Protein AF-A0A842R1N9-F1 (afdb_monomer)

Mean predicted aligned error: 7.49 Å

Radius of gyration: 24.91 Å; Cα contacts (8 Å, |Δi|>4): 334; chains: 1; bounding box: 65×39×60 Å

Nearest PDB structures (foldseek):
  9bxa-assembly1_G  TM=3.712E-01  e=3.652E+00  Bacillus sp. (in: firmicutes)
  7yta-assembly3_C  TM=2.560E-01  e=1.368E+00  Nicotiana tabacum
  3fmw-assembly2_B-3  TM=2.699E-01  e=4.963E+00  Streptomyces argillaceus

Secondary structure (DSSP, 8-state):
-----HHHHHHHHHHT---EEEHHHHHHHHHHH-HHHHHHH--EEE-------TT-EEEEE----SS-B--SEEEETTEEEB--SSTTEEEEETTPBPSSSTTT-BHHHHHHHHHTT--EEEEEE----SS--B-EEEEEE-GGG-SEEEEE-TTS--SSPPPP---SSS-EEETTEEE-STTTT-

pLDDT: mean 92.24, std 8.22, range [58.12, 98.5]

Solvent-accessible surface area (backbone atoms only — not comparable to full-atom values): 10740 Å² total; per-residue (Å²): 129,86,78,86,49,74,66,59,46,50,50,26,54,73,73,70,67,50,39,71,37,43,57,67,56,45,52,56,46,30,75,76,61,34,64,72,50,42,59,70,62,50,63,43,77,45,78,85,84,88,74,91,60,75,75,24,28,35,41,39,28,58,59,78,56,90,70,30,46,32,55,52,52,35,26,48,69,64,17,70,27,50,50,82,62,60,48,46,31,33,39,34,40,35,68,38,52,16,82,89,40,62,95,79,39,25,29,44,53,51,54,50,37,31,75,73,62,37,76,39,42,41,38,32,33,31,65,64,42,98,85,18,62,30,35,70,49,77,48,73,45,40,52,87,63,36,77,40,77,45,82,44,59,90,76,82,78,80,86,86,77,87,80,87,68,26,81,45,94,54,72,43,84,51,99,91,48,76,36,37,32,68,25,68,75,108

Sequence (186 aa):
MVEKTYREINEKIQSGEAVVLTAEEMIEFVESNGTAKAVEEIDVVTTGTFGAMCSSGAFLNFGHSDPPIKMDNVFLNGVEAYHGGAAVDCYIGVTKMSEQQPFEYGGGHVIEDLLLGKSIELIAEGYGTDCYPRTHIKTTITLDDLNQAILCNPRNAYQRYVCATNSTNRTLYTYMGKLFPEHGNA

Foldseek 3Di:
DDDDDPVNLVVCVVVVNAAEEEPVVLVVCCVVPNDVVSNVRHSYYDYDDDDDDQAKKKKFAQDADVVGAQFCWKAKLQFTWHDDDGRRITIFGLPGARPVDGPPDGRVVSVVCLVVFHKIWMWTADDADPSHRDGIDIDIDHVVSTPDMGIDDPPPDDDDDDDDAAAACQWDQDPVGIHHYRRVVD

Structure (mmCIF, N/CA/C/O backbone):
data_AF-A0A842R1N9-F1
#
_entry.id   AF-A0A842R1N9-F1
#
loop_
_atom_site.group_PDB
_atom_site.id
_atom_site.type_symbol
_atom_site.label_atom_id
_atom_site.label_alt_id
_atom_site.label_comp_id
_atom_site.label_asym_id
_atom_site.label_entity_id
_atom_site.label_seq_id
_atom_site.pdbx_PDB_ins_code
_atom_site.Cartn_x
_atom_site.Cartn_y
_atom_site.Cartn_z
_atom_site.occupancy
_atom_site.B_iso_or_equiv
_atom_site.auth_seq_id
_atom_site.auth_comp_id
_atom_site.auth_asym_id
_atom_site.auth_atom_id
_atom_site.pdbx_PDB_model_num
ATOM 1 N N . MET A 1 1 ? -26.354 6.251 36.490 1.00 58.12 1 MET A N 1
ATOM 2 C CA . MET A 1 1 ? -26.274 5.298 35.365 1.00 58.12 1 MET A CA 1
ATOM 3 C C . MET A 1 1 ? -25.846 3.967 35.942 1.00 58.12 1 MET A C 1
ATOM 5 O O . MET A 1 1 ? -25.063 3.984 36.883 1.00 58.12 1 MET A O 1
ATOM 9 N N . VAL A 1 2 ? -26.404 2.857 35.461 1.00 67.50 2 VAL A N 1
ATOM 10 C CA . VAL A 1 2 ? -25.887 1.526 35.807 1.00 67.50 2 VAL A CA 1
ATOM 11 C C . VAL A 1 2 ? -24.513 1.414 35.156 1.00 67.50 2 VAL A C 1
ATOM 13 O O . VAL A 1 2 ? -24.387 1.653 33.959 1.00 67.50 2 VAL A O 1
ATOM 16 N N . GLU A 1 3 ? -23.484 1.156 35.953 1.00 78.25 3 GLU A N 1
ATOM 17 C CA . GLU A 1 3 ? -22.100 1.099 35.492 1.00 78.25 3 GLU A CA 1
ATOM 18 C C . GLU A 1 3 ? -21.665 -0.369 35.508 1.00 78.25 3 GLU A C 1
ATOM 20 O O . GLU A 1 3 ? -21.531 -0.973 36.573 1.00 78.25 3 GLU A O 1
ATOM 25 N N . LYS A 1 4 ? -21.519 -0.966 34.321 1.00 86.50 4 LYS A N 1
ATOM 26 C CA . LYS A 1 4 ? -21.034 -2.343 34.177 1.00 86.50 4 LYS A CA 1
ATOM 27 C C . LYS A 1 4 ? -19.550 -2.393 34.496 1.00 86.50 4 LYS A C 1
ATOM 29 O O . LYS A 1 4 ? -18.780 -1.531 34.074 1.00 86.50 4 LYS A O 1
ATOM 34 N N . THR A 1 5 ? -19.126 -3.432 35.207 1.00 91.19 5 THR A N 1
ATOM 35 C CA . THR A 1 5 ? -17.698 -3.627 35.490 1.00 91.19 5 THR A CA 1
ATOM 36 C C . THR A 1 5 ? -17.050 -4.524 34.441 1.00 91.19 5 THR A C 1
ATOM 38 O O . THR A 1 5 ? -17.668 -5.460 33.939 1.00 91.19 5 THR A O 1
ATOM 41 N N . TYR A 1 6 ? -15.757 -4.320 34.169 1.00 90.19 6 TYR A N 1
ATOM 42 C CA . TYR A 1 6 ? -14.994 -5.237 33.312 1.00 90.19 6 TYR A CA 1
ATOM 43 C C . TYR A 1 6 ? -15.052 -6.689 33.795 1.00 90.19 6 TYR A C 1
ATOM 45 O O . TYR A 1 6 ? -15.016 -7.606 32.980 1.00 90.19 6 TYR A O 1
ATOM 53 N N . ARG A 1 7 ? -15.122 -6.921 35.112 1.00 94.38 7 ARG A N 1
ATOM 54 C CA . ARG A 1 7 ? -15.221 -8.276 35.665 1.00 94.38 7 ARG A CA 1
ATOM 55 C C . ARG A 1 7 ? -16.533 -8.942 35.256 1.00 94.38 7 ARG A C 1
ATOM 57 O O . ARG A 1 7 ? -16.492 -10.046 34.736 1.00 94.38 7 ARG A O 1
ATOM 64 N N . GLU A 1 8 ? -17.650 -8.243 35.4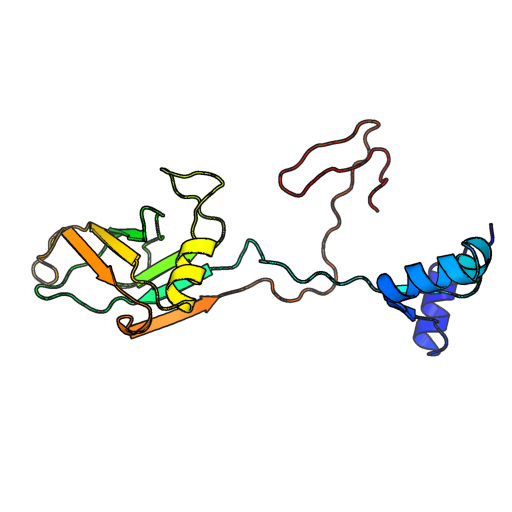31 1.00 94.00 8 GLU A N 1
ATOM 65 C CA . GLU A 1 8 ? -18.982 -8.723 35.045 1.00 94.00 8 GLU A CA 1
ATOM 66 C C . GLU A 1 8 ? -19.063 -9.034 33.544 1.00 94.00 8 GLU A C 1
ATOM 68 O O . GLU A 1 8 ? -19.500 -10.114 33.157 1.00 94.00 8 GLU A O 1
ATOM 73 N N . ILE A 1 9 ? -18.574 -8.126 32.692 1.00 94.44 9 ILE A N 1
ATOM 74 C CA . ILE A 1 9 ? -18.561 -8.339 31.236 1.00 94.44 9 ILE A CA 1
ATOM 75 C C . ILE A 1 9 ? -17.712 -9.570 30.877 1.00 94.44 9 ILE A C 1
ATOM 77 O O . ILE A 1 9 ? -18.134 -10.398 30.074 1.00 94.44 9 ILE A O 1
ATOM 81 N N . ASN A 1 10 ? -16.538 -9.741 31.495 1.00 94.62 10 ASN A N 1
ATOM 82 C CA . ASN A 1 10 ? -15.685 -10.909 31.248 1.00 94.62 10 ASN A CA 1
ATOM 83 C C . ASN A 1 10 ? -16.321 -12.227 31.718 1.00 94.62 10 ASN A C 1
ATOM 85 O O . ASN A 1 10 ? -16.143 -13.243 31.049 1.00 94.62 10 ASN A O 1
ATOM 89 N N . GLU A 1 11 ? -17.058 -12.223 32.831 1.00 96.75 11 GLU A N 1
ATOM 90 C CA . GLU A 1 11 ? -17.814 -13.390 33.304 1.00 96.75 11 GLU A CA 1
ATOM 91 C C . GLU A 1 11 ? -18.893 -13.786 32.286 1.00 96.75 11 GLU A C 1
ATOM 93 O O . GLU A 1 11 ? -18.936 -14.949 31.886 1.00 96.75 11 GLU A O 1
ATOM 98 N N . LYS A 1 12 ? -19.669 -12.819 31.772 1.00 96.00 12 LYS A N 1
ATOM 99 C CA . LYS A 1 12 ? -20.663 -13.059 30.711 1.00 96.00 12 LYS A CA 1
ATOM 100 C C . LYS A 1 12 ? -20.045 -13.567 29.406 1.00 96.00 12 LYS A C 1
ATOM 102 O O . LYS A 1 12 ? -20.617 -14.422 28.735 1.00 96.00 12 LYS A O 1
ATOM 107 N N . ILE A 1 13 ? -18.868 -13.061 29.024 1.00 95.19 13 ILE A N 1
ATOM 108 C CA . ILE A 1 13 ? -18.144 -13.558 27.842 1.00 95.19 13 ILE A CA 1
ATOM 109 C C . ILE A 1 13 ? -17.733 -15.022 28.051 1.00 95.19 13 ILE A C 1
ATOM 111 O O . ILE A 1 13 ? -17.878 -15.833 27.140 1.00 95.19 13 ILE A O 1
ATOM 115 N N . GLN A 1 14 ? -17.241 -15.377 29.243 1.00 96.31 14 GLN A N 1
ATOM 116 C CA . GLN A 1 14 ? -16.836 -16.750 29.566 1.00 96.31 14 GLN A CA 1
ATOM 117 C C . GLN A 1 14 ? -18.023 -17.715 29.663 1.00 96.31 14 GLN A C 1
ATOM 119 O O . GLN A 1 14 ? -17.880 -18.873 29.270 1.00 96.31 14 GLN A O 1
ATOM 124 N N . SER A 1 15 ? -19.177 -17.258 30.160 1.00 96.81 15 SER A N 1
ATOM 125 C CA . SER A 1 15 ? -20.408 -18.058 30.222 1.00 96.81 15 SER A CA 1
ATOM 126 C C . SER A 1 15 ? -21.150 -18.142 28.882 1.00 96.81 15 SER A C 1
ATOM 128 O O . SER A 1 15 ? -22.035 -18.983 28.738 1.00 96.81 15 SER A O 1
ATOM 130 N N . GLY A 1 16 ? -20.778 -17.324 27.889 1.00 95.88 16 GLY A N 1
ATOM 131 C CA . GLY A 1 16 ? -21.465 -17.243 26.595 1.00 95.88 16 GLY A CA 1
ATOM 132 C C . GLY A 1 16 ? -22.783 -16.459 26.643 1.00 95.88 16 GLY A C 1
ATOM 133 O O . GLY A 1 16 ? -23.604 -16.593 25.742 1.00 95.88 16 GLY A O 1
ATOM 134 N N . GLU A 1 17 ? -22.987 -15.655 27.686 1.00 96.50 17 GLU A N 1
ATOM 135 C CA . GLU A 1 17 ? -24.203 -14.866 27.935 1.00 96.50 17 GLU A CA 1
ATOM 136 C C . GLU A 1 17 ? -24.056 -13.391 27.534 1.00 96.50 17 GLU A C 1
ATOM 138 O O . GLU A 1 17 ? -25.017 -12.630 27.625 1.00 96.50 17 GLU A O 1
ATOM 143 N N . ALA A 1 18 ? -22.859 -12.966 27.119 1.00 96.44 18 ALA A N 1
ATOM 144 C CA . ALA A 1 18 ? -22.613 -11.585 26.722 1.00 96.44 18 ALA A CA 1
ATOM 145 C C . ALA A 1 18 ? -23.440 -11.199 25.488 1.00 96.44 18 ALA A C 1
ATOM 147 O O . ALA A 1 18 ? -23.365 -11.852 24.445 1.00 96.44 18 ALA A O 1
ATOM 148 N N . VAL A 1 19 ? -24.168 -10.087 25.586 1.00 96.56 19 VAL A N 1
ATOM 149 C CA . VAL A 1 19 ? -24.856 -9.483 24.442 1.00 96.56 19 VAL A CA 1
ATOM 150 C C . VAL A 1 19 ? -23.857 -8.633 23.666 1.00 96.56 19 VAL A C 1
ATOM 152 O O . VAL A 1 19 ? -23.360 -7.616 24.160 1.00 96.56 19 VAL A O 1
ATOM 155 N N . VAL A 1 20 ? -23.550 -9.070 22.446 1.00 96.19 20 VAL A N 1
ATOM 156 C CA . VAL A 1 20 ? -22.563 -8.440 21.568 1.00 96.19 20 VAL A CA 1
ATOM 157 C C . VAL A 1 20 ? -23.265 -7.869 20.345 1.00 96.19 20 VAL A C 1
ATOM 159 O O . VAL A 1 20 ? -23.947 -8.610 19.643 1.00 96.19 20 VAL A O 1
ATOM 162 N N . LEU A 1 21 ? -23.070 -6.578 20.081 1.00 96.69 21 LEU A N 1
ATOM 163 C CA . LEU A 1 21 ? -23.554 -5.907 18.872 1.00 96.69 21 LEU A CA 1
ATOM 164 C C . LEU A 1 21 ? -22.390 -5.362 18.047 1.00 96.69 21 LEU A C 1
ATOM 166 O O . LEU A 1 21 ? -21.308 -5.094 18.568 1.00 96.69 21 LEU A O 1
ATOM 170 N N . THR A 1 22 ? -22.607 -5.160 16.758 1.00 94.94 22 THR A N 1
ATOM 171 C CA . THR A 1 22 ? -21.775 -4.297 15.915 1.00 94.94 22 THR A CA 1
ATOM 172 C C . THR A 1 22 ? -22.066 -2.820 16.189 1.00 94.94 22 THR A C 1
ATOM 174 O O . THR A 1 22 ? -23.083 -2.458 16.782 1.00 94.94 22 THR A O 1
ATOM 177 N N . ALA A 1 23 ? -21.168 -1.937 15.750 1.00 91.81 23 ALA A N 1
ATOM 178 C CA . ALA A 1 23 ? -21.374 -0.493 15.835 1.00 91.81 23 ALA A CA 1
ATOM 179 C C . ALA A 1 23 ? -22.667 -0.034 15.133 1.00 91.81 23 ALA A C 1
ATOM 181 O O . ALA A 1 23 ? -23.340 0.857 15.640 1.00 91.81 23 ALA A O 1
ATOM 182 N N . GLU A 1 24 ? -23.016 -0.647 13.997 1.00 92.88 24 GLU A N 1
ATOM 183 C CA . GLU A 1 24 ? -24.235 -0.336 13.238 1.00 92.88 24 GLU A CA 1
ATOM 184 C C . GLU A 1 24 ? -25.490 -0.791 13.996 1.00 92.88 24 GLU A C 1
ATOM 186 O O . GLU A 1 24 ? -26.383 0.019 14.240 1.00 92.88 24 GLU A O 1
ATOM 191 N N . GLU A 1 25 ? -25.513 -2.033 14.490 1.00 96.12 25 GLU A N 1
ATOM 192 C CA . GLU A 1 25 ? -26.621 -2.549 15.311 1.00 96.12 25 GLU A CA 1
ATOM 193 C C . GLU A 1 25 ? -26.803 -1.744 16.608 1.00 96.12 25 GLU A C 1
ATOM 195 O O . GLU A 1 25 ? -27.922 -1.558 17.083 1.00 96.12 25 GLU A O 1
ATOM 200 N N . MET A 1 26 ? -25.712 -1.225 17.182 1.00 95.88 26 MET A N 1
ATOM 201 C CA . MET A 1 26 ? -25.775 -0.369 18.367 1.00 95.88 26 MET A CA 1
ATOM 202 C C . MET A 1 26 ? -26.483 0.963 18.080 1.00 95.88 26 MET A C 1
ATOM 204 O O . MET A 1 26 ? -27.234 1.442 18.933 1.00 95.88 26 MET A O 1
ATOM 208 N N . ILE A 1 27 ? -26.273 1.559 16.899 1.00 94.69 27 ILE A N 1
ATOM 209 C CA . ILE A 1 27 ? -26.974 2.788 16.489 1.00 94.69 27 ILE A CA 1
ATOM 210 C C . ILE A 1 27 ? -28.479 2.512 16.418 1.00 94.69 27 ILE A C 1
ATOM 212 O O . ILE A 1 27 ? -29.254 3.192 17.092 1.00 94.69 27 ILE A O 1
ATOM 216 N N . GLU A 1 28 ? -28.882 1.466 15.694 1.00 96.88 28 GLU A N 1
ATOM 217 C CA . GLU A 1 28 ? -30.293 1.083 15.547 1.00 96.88 28 GLU A CA 1
ATOM 218 C C . GLU A 1 28 ? -30.951 0.757 16.899 1.00 96.88 28 GLU A C 1
ATOM 220 O O . GLU A 1 28 ? -32.091 1.158 17.177 1.00 96.88 28 GLU A O 1
ATOM 225 N N . PHE A 1 29 ? -30.222 0.062 17.779 1.00 97.50 29 PHE A N 1
ATOM 226 C CA . PHE A 1 29 ? -30.701 -0.278 19.113 1.00 97.50 29 PHE A CA 1
ATOM 227 C C . PHE A 1 29 ? -30.956 0.979 19.948 1.00 97.50 29 PHE A C 1
ATOM 229 O O . PHE A 1 29 ? -32.014 1.089 20.572 1.00 97.50 29 PHE A O 1
ATOM 236 N N . VAL A 1 30 ? -30.016 1.930 19.958 1.00 96.69 30 VAL A N 1
ATOM 237 C CA . VAL A 1 30 ? -30.143 3.187 20.711 1.00 96.69 30 VAL A CA 1
ATOM 238 C C . VAL A 1 30 ? -31.287 4.042 20.175 1.00 96.69 30 VAL A C 1
ATOM 240 O O . VAL A 1 30 ? -32.036 4.598 20.978 1.00 96.69 30 VAL A O 1
ATOM 243 N N . GLU A 1 31 ? -31.464 4.126 18.858 1.00 96.69 31 GLU A N 1
ATOM 244 C CA . GLU A 1 31 ? -32.582 4.860 18.251 1.00 96.69 31 GLU A CA 1
ATOM 245 C C . GLU A 1 31 ? -33.939 4.274 18.655 1.00 96.69 31 GLU A C 1
ATOM 247 O O . GLU A 1 31 ? -34.880 5.014 18.947 1.00 96.69 31 GLU A O 1
ATOM 252 N N . SER A 1 32 ? -34.025 2.946 18.742 1.00 96.94 32 SER A N 1
ATOM 253 C CA . SER A 1 32 ? -35.270 2.241 19.061 1.00 96.94 32 SER A CA 1
ATOM 254 C C . SER A 1 32 ? -35.574 2.172 20.564 1.00 96.94 32 SER A C 1
ATOM 256 O O . SER A 1 32 ? -36.739 2.151 20.960 1.00 96.94 32 SER A O 1
ATOM 258 N N . ASN A 1 33 ? -34.545 2.106 21.415 1.00 96.19 33 ASN A N 1
ATOM 259 C CA . ASN A 1 33 ? -34.680 1.755 22.836 1.00 96.19 33 ASN A CA 1
ATOM 260 C C . ASN A 1 33 ? -34.150 2.820 23.808 1.00 96.19 33 ASN A C 1
ATOM 262 O O . ASN A 1 33 ? -34.428 2.749 25.007 1.00 96.19 33 ASN A O 1
ATOM 266 N N . GLY A 1 34 ? -33.396 3.801 23.316 1.00 95.25 34 GLY A N 1
ATOM 267 C CA . GLY A 1 34 ? -32.728 4.815 24.122 1.00 95.25 34 GLY A CA 1
ATOM 268 C C . GLY A 1 34 ? -31.407 4.347 24.745 1.00 95.25 34 GLY A C 1
ATOM 269 O O . GLY A 1 34 ? -31.138 3.161 24.941 1.00 95.25 34 GLY A O 1
ATOM 270 N N . THR A 1 35 ? -30.567 5.318 25.107 1.00 92.69 35 THR A N 1
ATOM 271 C CA . THR A 1 35 ? -29.205 5.089 25.623 1.00 92.69 35 THR A CA 1
ATOM 272 C C . THR A 1 35 ? -29.172 4.354 26.962 1.00 92.69 35 THR A C 1
ATOM 274 O O . THR A 1 35 ? -28.303 3.514 27.173 1.00 92.69 35 THR A O 1
ATOM 277 N N . ALA A 1 36 ? -30.122 4.629 27.863 1.00 92.06 36 ALA A N 1
ATOM 278 C CA . ALA A 1 36 ? -30.168 3.996 29.183 1.00 92.06 36 ALA A CA 1
ATOM 279 C C . ALA A 1 36 ? -30.345 2.473 29.088 1.00 92.06 36 ALA A C 1
ATOM 281 O O . ALA A 1 36 ? -29.638 1.730 29.763 1.00 92.06 36 ALA A O 1
ATOM 282 N N . LYS A 1 37 ? -31.240 2.024 28.201 1.00 93.12 37 LYS A N 1
ATOM 283 C CA . LYS A 1 37 ? -31.505 0.604 27.964 1.00 93.12 37 LYS A CA 1
ATOM 284 C C . LYS A 1 37 ? -30.355 -0.072 27.217 1.00 93.12 37 LYS A C 1
ATOM 286 O O . LYS A 1 37 ? -30.011 -1.206 27.518 1.00 93.12 37 LYS A O 1
ATOM 291 N N . ALA A 1 38 ? -29.698 0.650 26.309 1.00 93.38 38 ALA A N 1
ATOM 292 C CA . ALA A 1 38 ? -28.510 0.148 25.624 1.00 93.38 38 ALA A CA 1
ATOM 293 C C . ALA A 1 38 ? -27.351 -0.135 26.597 1.00 93.38 38 ALA A C 1
ATOM 295 O O . ALA A 1 38 ? -26.713 -1.178 26.501 1.00 93.38 38 ALA A O 1
ATOM 296 N N . VAL A 1 39 ? -27.119 0.746 27.578 1.00 90.88 39 VAL A N 1
ATOM 297 C CA . VAL A 1 39 ? -26.108 0.524 28.630 1.00 90.88 39 VAL A CA 1
ATOM 298 C C . VAL A 1 39 ? -26.459 -0.679 29.509 1.00 90.88 39 VAL A C 1
ATOM 300 O O . VAL A 1 39 ? -25.564 -1.410 29.922 1.00 90.88 39 VAL A O 1
ATOM 303 N N . GLU A 1 40 ? -27.741 -0.897 29.797 1.00 91.62 40 GLU A N 1
ATOM 304 C CA . GLU A 1 40 ? -28.207 -2.028 30.605 1.00 91.62 40 GLU A CA 1
ATOM 305 C C . GLU A 1 40 ? -28.057 -3.367 29.869 1.00 91.62 40 GLU A C 1
ATOM 307 O O . GLU A 1 40 ? -27.503 -4.318 30.420 1.00 91.62 40 GLU A O 1
ATOM 312 N N . GLU A 1 41 ? -28.480 -3.441 28.607 1.00 93.56 41 GLU A N 1
ATOM 313 C CA . GLU A 1 41 ? -28.599 -4.712 27.883 1.00 93.56 41 GLU A CA 1
ATOM 314 C C . GLU A 1 41 ? -27.334 -5.104 27.118 1.00 93.56 41 GLU A C 1
ATOM 316 O O . GLU A 1 41 ? -26.989 -6.280 27.090 1.00 93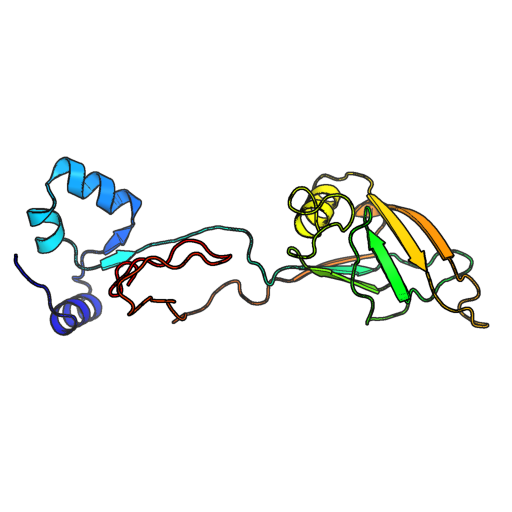.56 41 GLU A O 1
ATOM 321 N N . ILE A 1 42 ? -26.598 -4.147 26.545 1.00 95.00 42 ILE A N 1
ATOM 322 C CA . ILE A 1 42 ? -25.480 -4.451 25.641 1.00 95.00 42 ILE A CA 1
ATOM 323 C C . ILE A 1 42 ? -24.174 -4.532 26.427 1.00 95.00 42 ILE A C 1
ATOM 325 O O . ILE A 1 42 ? -23.832 -3.616 27.176 1.00 95.00 42 ILE A O 1
ATOM 329 N N . ASP A 1 43 ? -23.450 -5.644 26.302 1.00 94.62 43 ASP A N 1
ATOM 330 C CA . ASP A 1 43 ? -22.220 -5.896 27.061 1.00 94.62 43 ASP A CA 1
ATOM 331 C C . ASP A 1 43 ? -20.962 -5.533 26.268 1.00 94.62 43 ASP A C 1
ATOM 333 O O . ASP A 1 43 ? -20.001 -5.015 26.836 1.00 94.62 43 ASP A O 1
ATOM 337 N N . VAL A 1 44 ? -20.960 -5.786 24.956 1.00 93.69 44 VAL A N 1
ATOM 338 C CA . VAL A 1 44 ? -19.823 -5.499 24.074 1.00 93.69 44 VAL A CA 1
ATOM 339 C C . VAL A 1 44 ? -20.318 -4.891 22.769 1.00 93.69 44 VAL A C 1
ATOM 341 O O . VAL A 1 44 ? -21.201 -5.437 22.112 1.00 93.69 44 VAL A O 1
ATOM 344 N N . VAL A 1 45 ? -19.691 -3.791 22.358 1.00 93.06 45 VAL A N 1
ATOM 345 C CA . VAL A 1 45 ? -19.840 -3.249 21.005 1.00 93.06 45 VAL A CA 1
ATOM 346 C C . VAL A 1 45 ? -18.578 -3.576 20.223 1.00 93.06 45 VAL A C 1
ATOM 348 O O . VAL A 1 45 ? -17.469 -3.203 20.606 1.00 93.06 45 VAL A O 1
ATOM 351 N N . THR A 1 46 ? -18.749 -4.292 19.125 1.00 90.69 46 THR A N 1
ATOM 352 C CA . THR A 1 46 ? -17.691 -4.606 18.175 1.00 90.69 46 THR A CA 1
ATOM 353 C C . THR A 1 46 ? -17.652 -3.535 17.101 1.00 90.69 46 THR A C 1
ATOM 355 O O . THR A 1 46 ? -18.669 -3.145 16.528 1.00 90.69 46 THR A O 1
ATOM 358 N N . THR A 1 47 ? -16.457 -3.030 16.830 1.00 83.62 47 THR A N 1
ATOM 359 C CA . THR A 1 47 ? -16.220 -2.077 15.753 1.00 83.62 47 THR A CA 1
ATOM 360 C C . THR A 1 47 ? -15.272 -2.714 14.746 1.00 83.62 47 THR A C 1
ATOM 362 O O . THR A 1 47 ? -14.393 -3.502 15.100 1.00 83.62 47 THR A O 1
ATOM 365 N N . GLY A 1 48 ? -15.474 -2.402 13.472 1.00 74.81 48 GLY A N 1
ATOM 366 C CA . GLY A 1 48 ? -14.632 -2.860 12.380 1.00 74.81 48 GLY A CA 1
ATOM 367 C C . GLY A 1 48 ? -14.432 -1.717 11.404 1.00 74.81 48 GLY A C 1
ATOM 368 O O . GLY A 1 48 ? -15.338 -0.924 11.167 1.00 74.81 48 GLY A O 1
ATOM 369 N N . THR A 1 49 ? -13.231 -1.613 10.852 1.00 69.38 49 THR A N 1
ATOM 370 C CA . THR A 1 49 ? -12.956 -0.694 9.753 1.00 69.38 49 THR A CA 1
ATOM 371 C C . THR A 1 49 ? -12.257 -1.461 8.649 1.00 69.38 49 THR A C 1
ATOM 373 O O . THR A 1 49 ? -11.386 -2.293 8.909 1.00 69.38 49 THR A O 1
ATOM 376 N N . PHE A 1 50 ? -12.664 -1.194 7.415 1.00 66.50 50 PHE A N 1
ATOM 377 C CA . PHE A 1 50 ? -11.965 -1.648 6.229 1.00 66.50 50 PHE A CA 1
ATOM 378 C C . PHE A 1 50 ? -11.413 -0.413 5.530 1.00 66.50 50 PHE A C 1
ATOM 380 O O . PHE A 1 50 ? -12.158 0.496 5.171 1.00 66.50 50 PHE A O 1
ATOM 387 N N . GLY A 1 51 ? -10.097 -0.362 5.370 1.00 65.81 51 GLY A N 1
ATOM 388 C CA . GLY A 1 51 ? -9.425 0.781 4.775 1.00 65.81 51 GLY A CA 1
ATOM 389 C C . GLY A 1 51 ? -8.035 0.416 4.283 1.00 65.81 51 GLY A C 1
ATOM 390 O O . GLY A 1 51 ? -7.456 -0.595 4.686 1.00 65.81 51 GLY A O 1
ATOM 391 N N . ALA A 1 52 ? -7.495 1.252 3.398 1.00 67.06 52 ALA A N 1
ATOM 392 C CA . ALA A 1 52 ? -6.140 1.085 2.897 1.00 67.06 52 ALA A CA 1
ATOM 393 C C . ALA A 1 52 ? -5.132 1.210 4.052 1.00 67.06 52 ALA A C 1
ATOM 395 O O . ALA A 1 52 ? -5.026 2.252 4.701 1.00 67.06 52 ALA A O 1
ATOM 396 N N . MET A 1 53 ? -4.382 0.139 4.319 1.00 81.75 53 MET A N 1
ATOM 397 C CA . MET A 1 53 ? -3.408 0.120 5.408 1.00 81.75 53 MET A CA 1
ATOM 398 C C . MET A 1 53 ? -2.093 0.765 4.963 1.00 81.75 53 MET A C 1
ATOM 400 O O . MET A 1 53 ? -1.493 0.341 3.977 1.00 81.75 53 MET A O 1
ATOM 404 N N . CYS A 1 54 ? -1.591 1.734 5.731 1.00 79.44 54 CYS A N 1
ATOM 405 C CA . CYS A 1 54 ? -0.409 2.534 5.381 1.00 79.44 54 CYS A CA 1
ATOM 406 C C . CYS A 1 54 ? 0.907 1.740 5.255 1.00 79.44 54 CYS A C 1
ATOM 408 O O . CYS A 1 54 ? 1.867 2.231 4.679 1.00 79.44 54 CYS A O 1
ATOM 410 N N . SER A 1 55 ? 0.976 0.513 5.779 1.00 86.12 55 SER A N 1
ATOM 411 C CA . SER A 1 55 ? 2.130 -0.388 5.576 1.00 86.12 55 SER A CA 1
ATOM 412 C C . SER A 1 55 ? 2.053 -1.240 4.317 1.00 86.12 55 SER A C 1
ATOM 414 O O . SER A 1 55 ? 2.914 -2.094 4.131 1.00 86.12 55 SER A O 1
ATOM 416 N N . SER A 1 56 ? 1.012 -1.085 3.505 1.00 91.25 56 SER A N 1
ATOM 417 C CA . SER A 1 56 ? 0.885 -1.871 2.283 1.00 91.25 56 SER A CA 1
ATOM 418 C C . SER A 1 56 ? 1.858 -1.378 1.212 1.00 91.25 56 SER A C 1
ATOM 420 O O . SER A 1 56 ? 2.300 -0.225 1.213 1.00 91.25 56 SER A O 1
ATOM 422 N N . GLY A 1 57 ? 2.156 -2.242 0.256 1.00 94.88 57 GLY A N 1
ATOM 423 C CA . GLY A 1 57 ? 2.921 -1.898 -0.934 1.00 94.88 57 GLY A CA 1
ATOM 424 C C . GLY A 1 57 ? 2.999 -3.072 -1.890 1.00 94.88 57 GLY A C 1
ATOM 425 O O . GLY A 1 57 ? 2.438 -4.130 -1.617 1.00 94.88 57 GLY A O 1
ATOM 426 N N . ALA A 1 58 ? 3.689 -2.896 -3.007 1.00 96.69 58 ALA A N 1
ATOM 427 C CA . ALA A 1 58 ? 3.854 -3.940 -4.007 1.00 96.69 58 ALA A CA 1
ATOM 428 C C . ALA A 1 58 ? 5.327 -4.129 -4.365 1.00 96.69 58 ALA A C 1
ATOM 430 O O . ALA A 1 58 ? 6.035 -3.151 -4.600 1.00 96.69 58 ALA A O 1
ATOM 431 N N . PHE A 1 59 ? 5.769 -5.386 -4.425 1.00 97.44 59 PHE A N 1
ATOM 432 C CA . PHE A 1 59 ? 7.014 -5.764 -5.090 1.00 97.44 59 PHE A CA 1
ATOM 433 C C . PHE A 1 59 ? 6.725 -6.026 -6.563 1.00 97.44 59 PHE A C 1
ATOM 435 O O . PHE A 1 59 ? 5.815 -6.795 -6.875 1.00 97.44 59 PHE A O 1
ATOM 442 N N . LEU A 1 60 ? 7.490 -5.397 -7.451 1.00 98.00 60 LEU A N 1
ATOM 443 C CA . LEU A 1 60 ? 7.304 -5.478 -8.898 1.00 98.00 60 LEU A CA 1
ATOM 444 C C . LEU A 1 60 ? 8.611 -5.918 -9.562 1.00 98.00 60 LEU A C 1
ATOM 446 O O . LEU A 1 60 ? 9.669 -5.383 -9.228 1.00 98.00 60 LEU A O 1
ATOM 450 N N . ASN A 1 61 ? 8.519 -6.850 -10.512 1.00 97.81 61 ASN A N 1
ATOM 451 C CA . ASN A 1 61 ? 9.606 -7.240 -11.409 1.00 97.81 61 ASN A CA 1
ATOM 452 C C . ASN A 1 61 ? 9.213 -6.913 -12.854 1.00 97.81 61 ASN A C 1
ATOM 454 O O . ASN A 1 61 ? 8.250 -7.473 -13.383 1.00 97.81 61 ASN A O 1
ATOM 458 N N . PHE A 1 62 ? 9.981 -6.032 -13.493 1.00 96.94 62 PHE A N 1
ATOM 459 C CA . PHE A 1 62 ? 9.661 -5.494 -14.823 1.00 96.94 62 PHE A CA 1
ATOM 460 C C . PHE A 1 62 ? 10.138 -6.362 -15.992 1.00 96.94 62 PHE A C 1
ATOM 462 O O . PHE A 1 62 ? 9.834 -6.063 -17.142 1.00 96.94 62 PHE A O 1
ATOM 469 N N . GLY A 1 63 ? 10.938 -7.397 -15.726 1.00 94.69 63 GLY A N 1
ATOM 470 C CA . GLY A 1 63 ? 11.728 -8.046 -16.768 1.00 94.69 63 GLY A CA 1
ATOM 471 C C . GLY A 1 63 ? 12.831 -7.149 -17.334 1.00 94.69 63 GLY A C 1
ATOM 472 O O . GLY A 1 63 ? 12.950 -5.963 -17.021 1.00 94.69 63 GLY A O 1
ATOM 473 N N . HIS A 1 64 ? 13.714 -7.748 -18.130 1.00 94.25 64 HIS A N 1
ATOM 474 C CA . HIS A 1 64 ? 14.830 -7.020 -18.723 1.00 94.25 64 HIS A CA 1
ATOM 475 C C . HIS A 1 64 ? 14.445 -6.400 -20.062 1.00 94.25 64 HIS A C 1
ATOM 477 O O . HIS A 1 64 ? 13.806 -7.028 -20.902 1.00 94.25 64 HIS A O 1
ATOM 483 N N . SER A 1 65 ? 14.920 -5.174 -20.272 1.00 93.88 65 SER A N 1
ATOM 484 C CA . SER A 1 65 ? 15.036 -4.592 -21.606 1.00 93.88 65 SER A CA 1
ATOM 485 C C . SER A 1 65 ? 16.230 -5.188 -22.356 1.00 93.88 65 SER A C 1
ATOM 487 O O . SER A 1 65 ? 17.094 -5.832 -21.762 1.00 93.88 65 SER A O 1
ATOM 489 N N . ASP A 1 66 ? 16.294 -4.940 -23.662 1.00 94.00 66 ASP A N 1
ATOM 490 C CA . ASP A 1 66 ? 17.456 -5.257 -24.490 1.00 94.00 66 ASP A CA 1
ATOM 491 C C . ASP A 1 66 ? 18.036 -3.957 -25.086 1.00 94.00 66 ASP A C 1
ATOM 493 O O . ASP A 1 66 ? 17.304 -3.197 -25.733 1.00 94.00 66 ASP A O 1
ATOM 497 N N . PRO A 1 67 ? 19.305 -3.600 -24.820 1.00 95.62 67 PRO A N 1
ATOM 498 C CA . PRO A 1 67 ? 20.193 -4.195 -23.816 1.00 95.62 67 PRO A CA 1
ATOM 499 C C . PRO A 1 67 ? 19.673 -4.067 -22.370 1.00 95.62 67 PRO A C 1
ATOM 501 O O . PRO A 1 67 ? 18.918 -3.128 -22.088 1.00 95.62 67 PRO A O 1
ATOM 504 N N . PRO A 1 68 ? 20.111 -4.946 -21.444 1.00 97.38 68 PRO A N 1
ATOM 505 C CA . PRO A 1 68 ? 19.617 -4.984 -20.071 1.00 97.38 68 PRO A CA 1
ATOM 506 C C . PRO A 1 68 ? 20.129 -3.816 -19.221 1.00 97.38 68 PRO A C 1
ATOM 508 O O . PRO A 1 68 ? 21.210 -3.267 -19.447 1.00 97.38 68 PRO A O 1
ATOM 511 N N . ILE A 1 69 ? 19.335 -3.473 -18.206 1.00 97.06 69 ILE A N 1
ATOM 512 C CA . ILE A 1 69 ? 19.601 -2.437 -17.202 1.00 97.06 69 ILE A CA 1
ATOM 513 C C . ILE A 1 69 ? 19.609 -3.053 -15.803 1.00 97.06 69 ILE A C 1
ATOM 515 O O . ILE A 1 69 ? 18.816 -3.953 -15.513 1.00 97.06 69 ILE A O 1
ATOM 519 N N . LYS A 1 70 ? 20.492 -2.539 -14.943 1.00 96.69 70 LYS A N 1
ATOM 520 C CA . LYS A 1 70 ? 20.374 -2.652 -13.493 1.00 96.69 70 LYS A CA 1
ATOM 521 C C . LYS A 1 70 ? 19.843 -1.318 -12.983 1.00 96.69 70 LYS A C 1
ATOM 523 O O . LYS A 1 70 ? 20.567 -0.328 -13.006 1.00 96.69 70 LYS A O 1
ATOM 528 N N . MET A 1 71 ? 18.570 -1.299 -12.616 1.00 96.56 71 MET A N 1
ATOM 529 C CA . MET A 1 71 ? 17.890 -0.107 -12.124 1.00 96.56 71 MET A CA 1
ATOM 530 C C . MET A 1 71 ? 18.479 0.318 -10.774 1.00 96.56 71 MET A C 1
ATOM 532 O O . MET A 1 71 ? 18.954 -0.531 -10.030 1.00 96.56 71 MET A O 1
ATOM 536 N N . ASP A 1 72 ? 18.463 1.615 -10.488 1.00 95.81 72 ASP A N 1
ATOM 537 C CA . ASP A 1 72 ? 18.890 2.214 -9.219 1.00 95.81 72 ASP A CA 1
ATOM 538 C C . ASP A 1 72 ? 17.858 3.252 -8.759 1.00 95.81 72 ASP A C 1
ATOM 540 O O . ASP A 1 72 ? 17.214 3.082 -7.732 1.00 95.81 72 ASP A O 1
ATOM 544 N N . ASN A 1 73 ? 17.574 4.264 -9.582 1.00 97.31 73 ASN A N 1
ATOM 545 C CA . ASN A 1 73 ? 16.465 5.187 -9.329 1.00 97.31 73 ASN A CA 1
ATOM 546 C C . ASN A 1 73 ? 15.279 4.784 -10.202 1.00 97.31 73 ASN A C 1
ATOM 548 O O . ASN A 1 73 ? 15.412 4.768 -11.425 1.00 97.31 73 ASN A O 1
ATOM 552 N N . VAL A 1 74 ? 14.136 4.449 -9.600 1.00 98.19 74 VAL A N 1
ATOM 553 C CA . VAL A 1 74 ? 12.940 3.972 -10.313 1.00 98.19 74 VAL A CA 1
ATOM 554 C C . VAL A 1 74 ? 11.748 4.859 -9.985 1.00 98.19 74 VAL A C 1
ATOM 556 O O . VAL A 1 74 ? 11.475 5.146 -8.823 1.00 98.19 74 VAL A O 1
ATOM 559 N N . PHE A 1 75 ? 11.002 5.253 -11.012 1.00 98.25 75 PHE A N 1
ATOM 560 C CA . PHE A 1 75 ? 9.803 6.069 -10.898 1.00 98.25 75 PHE A CA 1
ATOM 561 C C . PHE A 1 75 ? 8.671 5.467 -11.727 1.00 98.25 75 PHE A C 1
ATOM 563 O O . PHE A 1 75 ? 8.854 5.129 -12.897 1.00 98.25 75 PHE A O 1
ATOM 570 N N . LEU A 1 76 ? 7.491 5.381 -11.118 1.00 98.19 76 LEU A N 1
ATOM 571 C CA . LEU A 1 76 ? 6.251 4.909 -11.724 1.00 98.19 76 LEU A CA 1
ATOM 572 C C . LEU A 1 76 ? 5.242 6.059 -11.732 1.00 98.19 76 LEU A C 1
ATOM 574 O O . LEU A 1 76 ? 4.834 6.517 -10.667 1.00 98.19 76 LEU A O 1
ATOM 578 N N . ASN A 1 77 ? 4.890 6.583 -12.910 1.00 97.12 77 ASN A N 1
ATOM 579 C CA . ASN A 1 77 ? 4.119 7.831 -13.054 1.00 97.12 77 ASN A CA 1
ATOM 580 C C . ASN A 1 77 ? 4.682 8.984 -12.190 1.00 97.12 77 ASN A C 1
ATOM 582 O O . ASN A 1 77 ? 3.947 9.745 -11.561 1.00 97.12 77 ASN A O 1
ATOM 586 N N . GLY A 1 78 ? 6.013 9.086 -12.104 1.00 96.06 78 GLY A N 1
ATOM 587 C CA . GLY A 1 78 ? 6.693 10.091 -11.278 1.00 96.06 78 GLY A CA 1
ATOM 588 C C . GLY A 1 78 ? 6.642 9.839 -9.763 1.00 96.06 78 GLY A C 1
ATOM 589 O O . GLY A 1 78 ? 7.116 10.677 -8.999 1.00 96.06 78 GLY A O 1
ATOM 590 N N . VAL A 1 79 ? 6.094 8.710 -9.305 1.00 98.06 79 VAL A N 1
ATOM 591 C CA . VAL A 1 79 ? 6.183 8.256 -7.910 1.00 98.06 79 VAL A CA 1
ATOM 592 C C . VAL A 1 79 ? 7.417 7.375 -7.767 1.00 98.06 79 VAL A C 1
ATOM 594 O O . VAL A 1 79 ? 7.531 6.354 -8.442 1.00 98.06 79 VAL A O 1
ATOM 597 N N . GLU A 1 80 ? 8.343 7.756 -6.892 1.00 97.81 80 GLU A N 1
ATOM 598 C CA . GLU A 1 80 ? 9.548 6.963 -6.631 1.00 97.81 80 GLU A CA 1
ATOM 599 C C . GLU A 1 80 ? 9.177 5.579 -6.068 1.00 97.81 80 GLU A C 1
ATOM 601 O O . GLU A 1 80 ? 8.465 5.461 -5.067 1.00 97.81 80 GLU A O 1
ATOM 606 N N . ALA A 1 81 ? 9.686 4.531 -6.707 1.00 97.69 81 ALA A N 1
ATOM 607 C CA . ALA A 1 81 ? 9.638 3.164 -6.222 1.00 97.69 81 ALA A CA 1
ATOM 608 C C . ALA A 1 81 ? 11.033 2.787 -5.718 1.00 97.69 81 ALA A C 1
ATOM 610 O O . ALA A 1 81 ? 12.034 2.971 -6.407 1.00 97.69 81 ALA A O 1
ATOM 611 N N . TYR A 1 82 ? 11.104 2.259 -4.500 1.00 96.31 82 TYR A N 1
ATOM 612 C CA . TYR A 1 82 ? 12.371 1.914 -3.879 1.00 96.31 82 TYR A CA 1
ATOM 613 C C . TYR A 1 82 ? 13.022 0.748 -4.619 1.00 96.31 82 TYR A C 1
ATOM 615 O 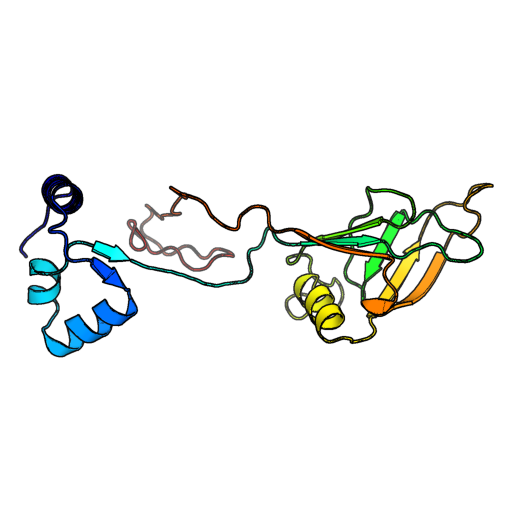O . TYR A 1 82 ? 12.492 -0.368 -4.640 1.00 96.31 82 TYR A O 1
ATOM 623 N N . HIS A 1 83 ? 14.196 0.999 -5.185 1.00 89.81 83 HIS A N 1
ATOM 624 C CA . HIS A 1 83 ? 15.090 -0.055 -5.620 1.00 89.81 83 HIS A CA 1
ATOM 625 C C . HIS A 1 83 ? 15.937 -0.542 -4.435 1.00 89.81 83 HIS A C 1
ATOM 627 O O . HIS A 1 83 ? 16.541 0.235 -3.699 1.00 89.81 83 HIS A O 1
ATOM 633 N N . GLY A 1 84 ? 15.982 -1.859 -4.265 1.00 82.50 84 GLY A N 1
ATOM 634 C CA . GLY A 1 84 ? 16.845 -2.546 -3.297 1.00 82.50 84 GLY A CA 1
ATOM 635 C C . GLY A 1 84 ? 16.860 -4.066 -3.481 1.00 82.50 84 GLY A C 1
ATOM 636 O O . GLY A 1 84 ? 17.319 -4.790 -2.599 1.00 82.50 84 GLY A O 1
ATOM 637 N N . GLY A 1 85 ? 16.307 -4.542 -4.602 1.00 86.88 85 GLY A N 1
ATOM 638 C CA . GLY A 1 85 ? 16.212 -5.953 -4.973 1.00 86.88 85 GLY A CA 1
ATOM 639 C C . GLY A 1 85 ? 17.199 -6.322 -6.082 1.00 86.88 85 GLY A C 1
ATOM 640 O O . GLY A 1 85 ? 18.275 -5.732 -6.199 1.00 86.88 85 GLY A O 1
ATOM 641 N N . ALA A 1 86 ? 16.848 -7.315 -6.903 1.00 93.75 86 ALA A N 1
ATOM 642 C CA . ALA A 1 86 ? 17.629 -7.648 -8.087 1.00 93.75 86 ALA A CA 1
ATOM 643 C C . ALA A 1 86 ? 17.480 -6.569 -9.177 1.00 93.75 86 ALA A C 1
ATOM 645 O O . ALA A 1 86 ? 16.799 -5.560 -9.010 1.00 93.75 86 ALA A O 1
ATOM 646 N N . ALA A 1 87 ? 18.155 -6.767 -10.311 1.00 96.69 87 ALA A N 1
ATOM 647 C CA . ALA A 1 87 ? 18.424 -5.721 -11.298 1.00 96.69 87 ALA A CA 1
ATOM 648 C C . ALA A 1 87 ? 17.196 -4.971 -11.852 1.00 96.69 87 ALA A C 1
ATOM 650 O O . ALA A 1 87 ? 17.344 -3.835 -12.293 1.00 96.69 87 ALA A O 1
ATOM 651 N N . VAL A 1 88 ? 16.010 -5.580 -11.828 1.00 96.94 88 VAL A N 1
ATOM 652 C CA . VAL A 1 88 ? 14.751 -4.994 -12.321 1.00 96.94 88 VAL A CA 1
ATOM 653 C C . VAL A 1 88 ? 13.614 -5.149 -11.308 1.00 96.94 88 VAL A C 1
ATOM 655 O O . VAL A 1 88 ? 12.444 -5.205 -11.686 1.00 96.94 88 VAL A O 1
ATOM 658 N N . ASP A 1 89 ? 13.969 -5.239 -10.024 1.00 97.50 89 ASP A N 1
ATOM 659 C CA . ASP A 1 89 ? 13.016 -5.288 -8.920 1.00 97.50 89 ASP A CA 1
ATOM 660 C C . ASP A 1 89 ? 12.862 -3.912 -8.273 1.00 97.50 89 ASP A C 1
ATOM 662 O O . ASP A 1 89 ? 13.840 -3.181 -8.064 1.00 97.50 89 ASP A O 1
ATOM 666 N N . CYS A 1 90 ? 11.638 -3.605 -7.856 1.00 97.44 90 CYS A N 1
ATOM 667 C CA . CYS A 1 90 ? 11.363 -2.471 -6.984 1.00 97.44 90 CYS A CA 1
ATOM 668 C C . CYS A 1 90 ? 10.257 -2.786 -5.971 1.00 97.44 90 CYS A C 1
ATOM 670 O O . CYS A 1 90 ? 9.489 -3.739 -6.125 1.00 97.44 90 CYS A O 1
ATOM 672 N N . TYR A 1 91 ? 10.173 -1.952 -4.939 1.00 97.56 91 TYR A N 1
ATOM 673 C CA . TYR A 1 91 ? 9.066 -1.904 -3.997 1.00 97.56 91 TYR A CA 1
ATOM 674 C C . TYR A 1 91 ? 8.410 -0.522 -4.029 1.00 97.56 91 TYR A C 1
ATOM 676 O O . TYR A 1 91 ? 9.074 0.488 -3.792 1.00 97.56 91 TYR A O 1
ATOM 684 N N . ILE A 1 92 ? 7.098 -0.462 -4.251 1.00 97.38 92 ILE A N 1
ATOM 685 C CA . ILE A 1 92 ? 6.320 0.777 -4.151 1.00 97.38 92 ILE A CA 1
ATOM 686 C C . ILE A 1 92 ? 5.384 0.726 -2.942 1.00 97.38 92 ILE A C 1
ATOM 688 O O . ILE A 1 92 ? 4.527 -0.148 -2.827 1.00 97.38 92 ILE A O 1
ATOM 692 N N . GLY A 1 93 ? 5.562 1.663 -2.008 1.00 95.75 93 GLY A N 1
ATOM 693 C CA . GLY A 1 93 ? 4.714 1.788 -0.820 1.00 95.75 93 GLY A CA 1
ATOM 694 C C . GLY A 1 93 ? 3.459 2.610 -1.104 1.00 95.75 93 GLY A C 1
ATOM 695 O O . GLY A 1 93 ? 3.544 3.658 -1.744 1.00 95.75 93 GLY A O 1
ATOM 696 N N . VAL A 1 94 ? 2.302 2.198 -0.573 1.00 93.62 94 VAL A N 1
ATOM 697 C CA . VAL A 1 94 ? 1.021 2.879 -0.861 1.00 93.62 94 VAL A CA 1
ATOM 698 C C . VAL A 1 94 ? 0.981 4.335 -0.388 1.00 93.62 94 VAL A C 1
ATOM 700 O O . VAL A 1 94 ? 0.259 5.146 -0.958 1.00 93.62 94 VAL A O 1
ATOM 703 N N . THR A 1 95 ? 1.774 4.686 0.629 1.00 92.06 95 THR A N 1
ATOM 704 C CA . THR A 1 95 ? 1.846 6.044 1.193 1.00 92.06 95 THR A CA 1
ATOM 705 C C . THR A 1 95 ? 2.889 6.934 0.530 1.00 92.06 95 THR A C 1
ATOM 707 O O . THR A 1 95 ? 3.063 8.078 0.949 1.00 92.06 95 THR A O 1
ATOM 710 N N . LYS A 1 96 ? 3.646 6.425 -0.449 1.00 95.38 96 LYS A N 1
ATOM 711 C CA . LYS A 1 96 ? 4.634 7.242 -1.149 1.00 95.38 96 LYS A CA 1
ATOM 712 C C . LYS A 1 96 ? 3.895 8.269 -2.000 1.00 95.38 96 LYS A C 1
ATOM 714 O O . LYS A 1 96 ? 3.094 7.896 -2.847 1.00 95.38 96 LYS A O 1
ATOM 719 N N . MET A 1 97 ? 4.123 9.552 -1.752 1.00 94.94 97 MET A N 1
ATOM 720 C CA . MET A 1 97 ? 3.472 10.619 -2.512 1.00 94.94 97 MET A CA 1
ATOM 721 C C . MET A 1 97 ? 4.212 10.880 -3.821 1.00 94.94 97 MET A C 1
ATOM 723 O O . MET A 1 97 ? 5.433 10.735 -3.884 1.00 94.94 97 MET A O 1
ATOM 727 N N . SER A 1 98 ? 3.468 11.301 -4.841 1.00 95.06 98 SER A N 1
ATOM 728 C CA . SER A 1 98 ? 4.054 11.967 -5.999 1.00 95.06 98 SER A CA 1
ATOM 729 C C . SER A 1 98 ? 4.696 13.281 -5.559 1.00 95.06 98 SER A C 1
ATOM 731 O O . SER A 1 98 ? 4.087 14.054 -4.819 1.00 95.06 98 SER A O 1
ATOM 733 N N . GLU A 1 99 ? 5.907 13.558 -6.039 1.00 90.31 99 GLU A N 1
ATOM 734 C CA . GLU A 1 99 ? 6.541 14.863 -5.826 1.00 90.31 99 GLU A CA 1
ATOM 735 C C . GLU A 1 99 ? 5.841 15.976 -6.618 1.00 90.31 99 GLU A C 1
ATOM 737 O O . GLU A 1 99 ? 5.812 17.125 -6.185 1.00 90.31 99 GLU A O 1
ATOM 742 N N . GLN A 1 100 ? 5.248 15.635 -7.767 1.00 90.94 100 GLN A N 1
ATOM 743 C CA . GLN A 1 100 ? 4.594 16.595 -8.659 1.00 90.94 100 GLN A CA 1
ATOM 744 C C . GLN A 1 100 ? 3.144 16.878 -8.254 1.00 90.94 100 GLN A C 1
ATOM 746 O O . GLN A 1 100 ? 2.654 17.987 -8.452 1.00 90.94 100 GLN A O 1
ATOM 751 N N . GLN A 1 101 ? 2.457 15.874 -7.703 1.00 91.75 101 GLN A N 1
ATOM 752 C CA . GLN A 1 101 ? 1.046 15.939 -7.308 1.00 91.75 101 GLN A CA 1
ATOM 753 C C . GLN A 1 101 ? 0.867 15.436 -5.866 1.00 91.75 101 GLN A C 1
ATOM 755 O O . GLN A 1 101 ? 0.228 14.402 -5.641 1.00 91.75 101 GLN A O 1
ATOM 760 N N . PRO A 1 102 ? 1.470 16.116 -4.873 1.00 88.69 102 PRO A N 1
ATOM 761 C CA . PRO A 1 102 ? 1.356 15.705 -3.480 1.00 88.69 102 PRO A CA 1
ATOM 762 C C . PRO A 1 102 ? -0.111 15.723 -3.039 1.00 88.69 102 PRO A C 1
ATOM 764 O O . PRO A 1 102 ? -0.877 16.584 -3.463 1.00 88.69 102 PRO A O 1
ATOM 767 N N . PHE A 1 103 ? -0.490 14.778 -2.176 1.00 86.56 103 PHE A N 1
ATOM 768 C CA . PHE A 1 103 ? -1.858 14.545 -1.676 1.00 86.56 103 PHE A CA 1
ATOM 769 C C . PHE A 1 103 ? -2.897 14.071 -2.707 1.00 86.56 103 PHE A C 1
ATOM 771 O O . PHE A 1 103 ? -3.857 13.424 -2.303 1.00 86.56 103 PHE A O 1
ATOM 778 N N . GLU A 1 104 ? -2.683 14.313 -4.000 1.00 92.94 104 GLU A N 1
ATOM 779 C CA . GLU A 1 104 ? -3.595 13.909 -5.082 1.00 92.94 104 GLU A CA 1
ATOM 780 C C . GLU A 1 104 ? -3.194 12.572 -5.723 1.00 92.94 104 GLU A C 1
ATOM 782 O O . GLU A 1 104 ? -4.051 11.791 -6.125 1.00 92.94 104 GLU A O 1
ATOM 787 N N . TYR A 1 105 ? -1.890 12.276 -5.808 1.00 95.69 105 TYR A N 1
ATOM 788 C CA . TYR A 1 105 ? -1.386 11.051 -6.435 1.00 95.69 105 TYR A CA 1
ATOM 789 C C . TYR A 1 105 ? -0.204 10.442 -5.666 1.00 95.69 105 TYR A C 1
ATOM 791 O O . TYR A 1 105 ? 0.550 11.123 -4.965 1.00 95.69 105 TYR A O 1
ATOM 799 N N . GLY A 1 106 ? -0.026 9.124 -5.774 1.00 96.56 106 GLY A N 1
ATOM 800 C CA . GLY A 1 106 ? 0.978 8.395 -4.998 1.00 96.56 106 GLY A CA 1
ATOM 801 C C . GLY A 1 106 ? 0.978 6.895 -5.267 1.00 96.56 106 GLY A C 1
ATOM 802 O O . GLY A 1 106 ? 0.299 6.420 -6.171 1.00 96.56 106 GLY A O 1
ATOM 803 N N . GLY A 1 107 ? 1.722 6.136 -4.465 1.00 96.12 107 GLY A N 1
ATOM 804 C CA . GLY A 1 107 ? 1.944 4.709 -4.686 1.00 96.12 107 GLY A CA 1
ATOM 805 C C . GLY A 1 107 ? 0.669 3.872 -4.642 1.00 96.12 107 GLY A C 1
ATOM 806 O O . GLY A 1 107 ? 0.544 2.929 -5.416 1.00 96.12 107 GLY A O 1
ATOM 807 N N . GLY A 1 108 ? -0.309 4.243 -3.807 1.00 95.06 108 GLY A N 1
ATOM 808 C CA . GLY A 1 108 ? -1.632 3.611 -3.814 1.00 95.06 108 GLY A CA 1
ATOM 809 C C . GLY A 1 108 ? -2.342 3.759 -5.162 1.00 95.06 108 GLY A C 1
ATOM 810 O O . GLY A 1 108 ? -2.855 2.777 -5.688 1.00 95.06 108 GLY A O 1
ATOM 811 N N . HIS A 1 109 ? -2.280 4.952 -5.756 1.00 96.69 109 HIS A N 1
ATOM 812 C CA . HIS A 1 109 ? -2.878 5.238 -7.060 1.00 96.69 109 HIS A CA 1
ATOM 813 C C . HIS A 1 109 ? -2.132 4.549 -8.210 1.00 96.69 109 HIS A C 1
ATOM 815 O O . HIS A 1 109 ? -2.766 4.049 -9.128 1.00 96.69 109 HIS A O 1
ATOM 821 N N . VAL A 1 110 ? -0.799 4.438 -8.143 1.00 97.69 110 VAL A N 1
ATOM 822 C CA . VAL A 1 110 ? -0.022 3.655 -9.126 1.00 97.69 110 VAL A CA 1
ATOM 823 C C . VAL A 1 110 ? -0.455 2.188 -9.122 1.00 97.69 110 VAL A C 1
ATOM 825 O O . VAL A 1 110 ? -0.648 1.592 -10.180 1.00 97.69 110 VAL A O 1
ATOM 828 N N . ILE A 1 111 ? -0.620 1.600 -7.933 1.00 96.88 111 ILE A N 1
ATOM 829 C CA . ILE A 1 111 ? -1.081 0.213 -7.792 1.00 96.88 111 ILE A CA 1
ATOM 830 C C . ILE A 1 111 ? -2.518 0.071 -8.315 1.00 96.88 111 ILE A C 1
ATOM 832 O O . ILE A 1 111 ? -2.809 -0.884 -9.029 1.00 96.88 111 ILE A O 1
ATOM 836 N N . GLU A 1 112 ? -3.405 1.015 -7.994 1.00 96.56 112 GLU A N 1
ATOM 837 C CA . GLU A 1 112 ? -4.775 1.043 -8.517 1.00 96.56 112 GLU A CA 1
ATOM 838 C C . GLU A 1 112 ? -4.803 1.128 -10.050 1.00 96.56 112 GLU A C 1
ATOM 840 O O . GLU A 1 112 ? -5.507 0.352 -10.692 1.00 96.56 112 GLU A O 1
ATOM 845 N N . ASP A 1 113 ? -4.005 2.013 -10.647 1.00 98.00 113 ASP A N 1
ATOM 846 C CA . ASP A 1 113 ? -3.929 2.175 -12.098 1.00 98.00 113 ASP A CA 1
ATOM 847 C C . ASP A 1 113 ? -3.482 0.881 -12.793 1.00 98.00 113 ASP A C 1
ATOM 849 O O . ASP A 1 113 ? -4.095 0.484 -13.786 1.00 98.00 113 ASP A O 1
ATOM 853 N N . LEU A 1 114 ? -2.487 0.177 -12.237 1.00 97.94 114 LEU A N 1
ATOM 854 C CA . LEU A 1 114 ? -2.068 -1.142 -12.725 1.00 97.94 114 LEU A CA 1
ATOM 855 C C . LEU A 1 114 ? -3.195 -2.180 -12.623 1.00 97.94 114 LEU A C 1
ATOM 857 O O . LEU A 1 114 ? -3.434 -2.915 -13.580 1.00 97.94 114 LEU A O 1
ATOM 861 N N . LEU A 1 115 ? -3.915 -2.230 -11.497 1.00 97.12 115 LEU A N 1
ATOM 862 C CA . LEU A 1 115 ? -5.041 -3.155 -11.297 1.00 97.12 115 LEU A CA 1
ATOM 863 C C . LEU A 1 115 ? -6.219 -2.871 -12.239 1.00 97.12 115 LEU A C 1
ATOM 865 O O . LEU A 1 115 ? -6.933 -3.793 -12.626 1.00 97.12 115 LEU A O 1
ATOM 869 N N . LEU A 1 116 ? -6.410 -1.609 -12.629 1.00 97.88 116 LEU A N 1
ATOM 870 C CA . LEU A 1 116 ? -7.399 -1.193 -13.6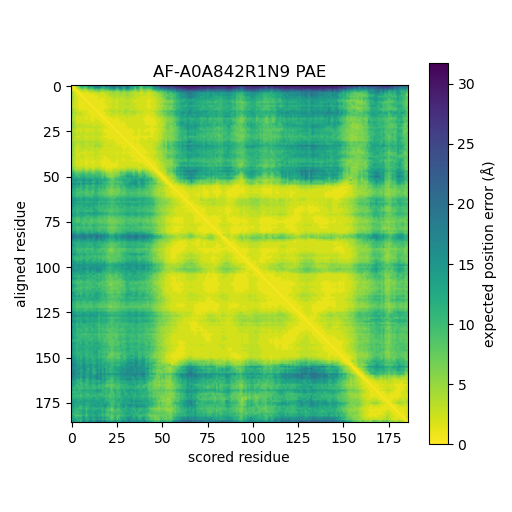24 1.00 97.88 116 LEU A CA 1
ATOM 871 C C . LEU A 1 116 ? -6.936 -1.433 -15.073 1.00 97.88 116 LEU A C 1
ATOM 873 O O . LEU A 1 116 ? -7.657 -1.075 -16.005 1.00 97.88 116 LEU A O 1
ATOM 877 N N . GLY A 1 117 ?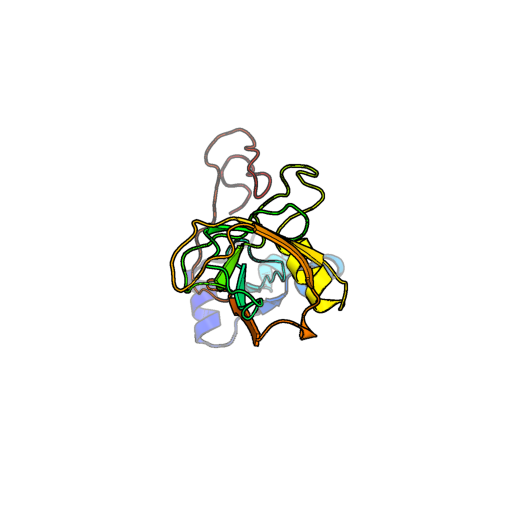 -5.747 -2.011 -15.278 1.00 97.56 117 GLY A N 1
ATOM 878 C CA . GLY A 1 117 ? -5.180 -2.281 -16.600 1.00 97.56 117 GLY A CA 1
ATOM 879 C C . GLY A 1 117 ? -4.710 -1.026 -17.339 1.00 97.56 117 GLY A C 1
ATOM 880 O O . GLY A 1 117 ? -4.544 -1.057 -18.558 1.00 97.56 117 GLY A O 1
ATOM 881 N N . LYS A 1 118 ? -4.517 0.098 -16.638 1.00 98.50 118 LYS A N 1
ATOM 882 C CA . LYS A 1 118 ? -3.992 1.317 -17.255 1.00 98.50 118 LYS A CA 1
ATOM 883 C C . LYS A 1 118 ? -2.492 1.180 -17.493 1.00 98.50 118 LYS A C 1
ATOM 885 O O . LYS A 1 118 ? -1.766 0.581 -16.700 1.00 98.50 118 LYS A O 1
ATOM 890 N N . SER A 1 119 ? -2.021 1.795 -18.572 1.00 98.06 119 SER A N 1
ATOM 891 C CA . SER A 1 119 ? -0.589 1.961 -18.802 1.00 98.06 119 SER A CA 1
ATOM 892 C C . SER A 1 119 ? -0.032 3.065 -17.905 1.00 98.06 119 SER A C 1
ATOM 894 O O . SER A 1 119 ? -0.602 4.154 -17.830 1.00 98.06 119 SER A O 1
ATOM 896 N N . ILE A 1 120 ? 1.103 2.797 -17.267 1.00 98.12 120 ILE A N 1
ATOM 897 C CA . ILE A 1 120 ? 1.846 3.748 -16.437 1.00 98.12 120 ILE A CA 1
ATOM 898 C C . ILE A 1 120 ? 3.241 3.980 -17.021 1.00 98.12 120 ILE A C 1
ATOM 900 O O . ILE A 1 120 ? 3.816 3.089 -17.646 1.00 98.12 120 ILE A O 1
ATOM 904 N N . GLU A 1 121 ? 3.798 5.174 -16.834 1.00 98.38 121 GLU A N 1
ATOM 905 C CA . GLU A 1 121 ? 5.169 5.490 -17.233 1.00 98.38 121 GLU A CA 1
ATOM 906 C C . GLU A 1 121 ? 6.164 4.880 -16.237 1.00 98.38 121 GLU A C 1
ATOM 908 O O . GLU A 1 121 ? 6.100 5.159 -15.041 1.00 98.38 121 GLU A O 1
ATOM 913 N N . LEU A 1 122 ? 7.102 4.082 -16.742 1.00 98.38 122 LEU A N 1
ATOM 914 C CA . LEU A 1 122 ? 8.285 3.619 -16.029 1.00 98.38 122 LEU A CA 1
ATOM 915 C C . LEU A 1 122 ? 9.482 4.451 -16.486 1.00 98.38 122 LEU A C 1
ATOM 917 O O . LEU A 1 122 ? 9.874 4.394 -17.656 1.00 98.38 122 LEU A O 1
ATOM 921 N N . ILE A 1 123 ? 10.095 5.170 -15.550 1.00 98.19 123 ILE A N 1
ATOM 922 C CA . ILE A 1 123 ? 11.428 5.749 -15.715 1.00 98.19 123 ILE A CA 1
ATOM 923 C C . ILE A 1 123 ? 12.359 5.020 -14.760 1.00 98.19 123 ILE A C 1
ATOM 925 O O . ILE A 1 123 ? 12.083 4.953 -13.565 1.00 98.19 123 ILE A O 1
ATOM 929 N N . ALA A 1 124 ? 13.471 4.501 -15.271 1.00 97.75 124 ALA A N 1
ATOM 930 C CA . ALA A 1 124 ? 14.538 4.018 -14.414 1.00 97.75 124 ALA A CA 1
ATOM 931 C C . ALA A 1 124 ? 15.913 4.470 -14.901 1.00 97.75 124 ALA A C 1
ATOM 933 O O . ALA A 1 124 ? 16.209 4.479 -16.098 1.00 97.75 124 ALA A O 1
ATOM 934 N N . GLU A 1 125 ? 16.758 4.815 -13.942 1.00 97.75 125 GLU A N 1
ATOM 935 C CA . GLU A 1 125 ? 18.159 5.163 -14.133 1.00 97.75 125 GLU A CA 1
ATOM 936 C C . GLU A 1 125 ? 19.031 4.177 -13.371 1.00 97.75 125 GLU A C 1
ATOM 938 O O . GLU A 1 125 ? 18.631 3.660 -12.330 1.00 97.75 125 GLU A O 1
ATOM 943 N N . GLY A 1 126 ? 20.227 3.919 -13.884 1.00 95.88 126 GLY A N 1
ATOM 944 C CA . GLY A 1 126 ? 21.194 3.022 -13.277 1.00 95.88 126 GLY A CA 1
ATOM 945 C C . GLY A 1 126 ? 22.597 3.255 -13.816 1.00 95.88 126 GLY A C 1
ATOM 946 O O . GLY A 1 126 ? 22.816 4.018 -14.759 1.00 95.88 126 GLY A O 1
ATOM 947 N N . TYR A 1 127 ? 23.572 2.582 -13.219 1.00 94.50 127 TYR A N 1
ATOM 948 C CA . TYR A 1 127 ? 24.960 2.648 -13.663 1.00 94.50 127 TYR A CA 1
ATOM 949 C C . TYR A 1 127 ? 25.267 1.554 -14.692 1.00 94.50 127 TYR A C 1
ATOM 951 O O . TYR A 1 127 ? 24.751 0.438 -14.625 1.00 94.50 127 TYR A O 1
ATOM 959 N N . GLY A 1 128 ? 26.135 1.879 -15.650 1.00 96.19 128 GLY A N 1
ATOM 960 C CA . GLY A 1 128 ? 26.525 0.959 -16.714 1.00 96.19 128 GLY A CA 1
ATOM 961 C C . GLY A 1 128 ? 27.548 -0.063 -16.228 1.00 96.19 128 GLY A C 1
ATOM 962 O O . GLY A 1 128 ? 28.490 0.275 -15.511 1.00 96.19 128 GLY A O 1
ATOM 963 N N . THR A 1 129 ? 27.382 -1.311 -16.650 1.00 95.88 129 THR A N 1
ATOM 964 C CA . THR A 1 129 ? 28.364 -2.394 -16.491 1.00 95.88 129 THR A CA 1
ATOM 965 C C . THR A 1 129 ? 28.428 -3.216 -17.774 1.00 95.88 129 THR A C 1
ATOM 967 O O . THR A 1 129 ? 27.548 -3.095 -18.623 1.00 95.88 129 THR A O 1
ATOM 970 N N . ASP A 1 130 ? 29.412 -4.105 -17.902 1.00 96.69 130 ASP A N 1
ATOM 971 C CA . ASP A 1 130 ? 29.515 -4.978 -19.080 1.00 96.69 130 ASP A CA 1
ATOM 972 C C . ASP A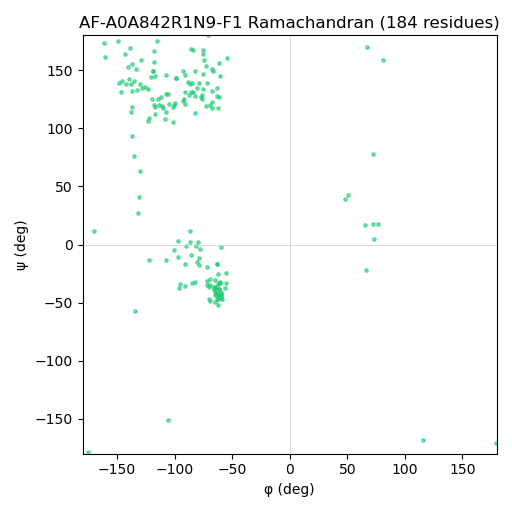 1 130 ? 28.289 -5.894 -19.250 1.00 96.69 130 ASP A C 1
ATOM 974 O O . ASP A 1 130 ? 27.892 -6.195 -20.374 1.00 96.69 130 ASP A O 1
ATOM 978 N N . CYS A 1 131 ? 27.658 -6.321 -18.147 1.00 96.44 131 CYS A N 1
ATOM 979 C CA . CYS A 1 131 ? 26.450 -7.154 -18.176 1.00 96.44 131 CYS A CA 1
ATOM 980 C C . CYS A 1 131 ? 25.136 -6.358 -18.169 1.00 96.44 131 CYS A C 1
ATOM 98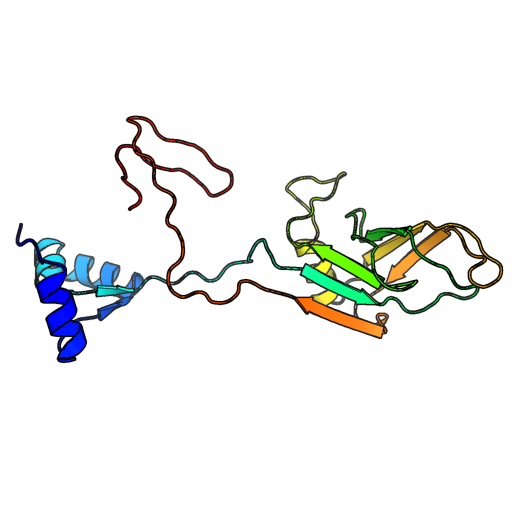2 O O . CYS A 1 131 ? 24.104 -6.912 -18.536 1.00 96.44 131 CYS A O 1
ATOM 984 N N . TYR A 1 132 ? 25.170 -5.077 -17.798 1.00 96.94 132 TYR A N 1
ATOM 985 C CA . TYR A 1 132 ? 24.028 -4.157 -17.816 1.00 96.94 132 TYR A CA 1
ATOM 986 C C . TYR A 1 132 ? 24.461 -2.819 -18.424 1.00 96.94 132 TYR A C 1
ATOM 988 O O . TYR A 1 132 ? 24.724 -1.866 -17.686 1.00 96.94 132 TYR A O 1
ATOM 996 N N . PRO A 1 133 ? 24.615 -2.732 -19.756 1.00 97.19 133 PRO A N 1
ATOM 997 C CA . PRO A 1 133 ? 25.196 -1.548 -20.379 1.00 97.19 133 PRO A CA 1
ATOM 998 C C . PRO A 1 133 ? 24.191 -0.394 -20.502 1.00 97.19 133 PRO A C 1
ATOM 1000 O O . PRO A 1 133 ? 24.596 0.751 -20.698 1.00 97.19 133 PRO A O 1
ATOM 1003 N N . ARG A 1 134 ? 22.881 -0.661 -20.385 1.00 97.75 134 ARG A N 1
ATOM 1004 C CA . ARG A 1 134 ? 21.854 0.385 -20.398 1.00 97.75 134 ARG A CA 1
ATOM 1005 C C . ARG A 1 134 ? 21.832 1.112 -19.055 1.00 97.75 134 ARG A C 1
ATOM 1007 O O . ARG A 1 134 ? 21.690 0.482 -18.014 1.00 97.75 134 ARG A O 1
ATOM 1014 N N . THR A 1 135 ? 21.889 2.439 -19.102 1.00 97.81 135 THR A N 1
ATOM 1015 C CA . THR A 1 135 ? 21.885 3.314 -17.915 1.00 97.81 135 THR A CA 1
ATOM 1016 C C . THR A 1 135 ? 20.580 4.078 -17.712 1.00 97.81 135 THR A C 1
ATOM 1018 O O . THR A 1 135 ? 20.355 4.639 -16.647 1.00 97.81 135 THR A O 1
ATOM 1021 N N . HIS A 1 136 ? 19.710 4.112 -18.724 1.00 98.12 136 HIS A N 1
ATOM 1022 C CA . HIS A 1 136 ? 18.431 4.810 -18.665 1.00 98.12 136 HIS A CA 1
ATOM 1023 C C . HIS A 1 136 ? 17.361 4.065 -19.467 1.00 98.12 136 HIS A C 1
ATOM 1025 O O . HIS A 1 136 ? 17.619 3.552 -20.566 1.00 98.12 136 HIS A O 1
ATOM 1031 N N . ILE A 1 137 ? 16.146 4.036 -18.928 1.00 97.56 137 ILE A N 1
ATOM 1032 C CA . ILE A 1 137 ? 14.941 3.587 -19.615 1.00 97.56 137 ILE A CA 1
ATOM 1033 C C . ILE A 1 137 ? 13.782 4.525 -19.283 1.00 97.56 137 ILE A C 1
ATOM 1035 O O . ILE A 1 137 ? 13.599 4.931 -18.138 1.00 97.56 137 ILE A O 1
ATOM 1039 N N . LYS A 1 138 ? 12.991 4.843 -20.305 1.00 98.06 138 LYS A N 1
ATOM 1040 C CA . LYS A 1 138 ? 11.715 5.540 -20.192 1.00 98.06 138 LYS A CA 1
ATOM 1041 C C . LYS A 1 138 ? 10.738 4.855 -21.136 1.00 98.06 138 LYS A C 1
ATOM 1043 O O . LYS A 1 138 ? 10.956 4.848 -22.345 1.00 98.06 138 LYS A O 1
ATOM 1048 N N . THR A 1 139 ? 9.713 4.227 -20.581 1.00 97.69 139 THR A N 1
ATOM 1049 C CA . THR A 1 139 ? 8.714 3.461 -21.333 1.00 97.69 139 THR A CA 1
ATOM 1050 C C . THR A 1 139 ? 7.363 3.520 -20.630 1.00 97.69 139 THR A C 1
ATOM 1052 O O . THR A 1 139 ? 7.247 4.070 -19.540 1.00 97.69 139 THR A O 1
ATOM 1055 N N . THR A 1 140 ? 6.337 2.954 -21.251 1.00 98.19 140 THR A N 1
ATOM 1056 C CA . THR A 1 140 ? 5.064 2.649 -20.595 1.00 98.19 140 THR A CA 1
ATOM 1057 C C . THR A 1 140 ? 4.936 1.146 -20.392 1.00 98.19 140 THR A C 1
ATOM 1059 O O . THR A 1 140 ? 5.451 0.372 -21.198 1.00 98.19 140 THR A O 1
ATOM 1062 N N . ILE A 1 141 ? 4.299 0.755 -19.292 1.00 97.88 141 ILE A N 1
ATOM 1063 C CA . ILE A 1 141 ? 4.034 -0.636 -18.911 1.00 97.88 141 ILE A CA 1
ATOM 1064 C C . ILE A 1 141 ? 2.609 -0.766 -18.378 1.00 97.88 141 ILE A C 1
ATOM 1066 O O . ILE A 1 141 ? 2.032 0.194 -17.868 1.00 97.88 141 ILE A O 1
ATOM 1070 N N . THR A 1 142 ? 2.060 -1.963 -18.466 1.00 98.31 142 THR A N 1
ATOM 1071 C CA . THR A 1 142 ? 0.825 -2.406 -17.817 1.00 98.31 142 THR A CA 1
ATOM 1072 C C . THR A 1 142 ? 1.143 -3.514 -16.815 1.00 98.31 142 THR A C 1
ATOM 1074 O O . THR A 1 142 ? 2.282 -3.974 -16.721 1.00 98.31 142 THR A O 1
ATOM 1077 N N . LEU A 1 143 ? 0.142 -3.961 -16.053 1.00 97.88 143 LEU A N 1
ATOM 1078 C CA . LEU A 1 143 ? 0.311 -5.097 -15.146 1.00 97.88 143 LEU A CA 1
ATOM 1079 C C . LEU A 1 143 ? 0.683 -6.391 -15.896 1.00 97.88 143 LEU A C 1
ATOM 1081 O O . LEU A 1 143 ? 1.469 -7.175 -15.374 1.00 97.88 143 LEU A O 1
ATOM 1085 N N . ASP A 1 144 ? 0.179 -6.573 -17.121 1.00 97.69 144 ASP A N 1
ATOM 1086 C CA . ASP A 1 144 ? 0.431 -7.762 -17.951 1.00 97.69 144 ASP A CA 1
ATOM 1087 C C . ASP A 1 144 ? 1.868 -7.824 -18.502 1.00 97.69 144 ASP A C 1
ATOM 1089 O O . ASP A 1 144 ? 2.339 -8.898 -18.875 1.00 97.69 144 ASP A O 1
ATOM 1093 N N . ASP A 1 145 ? 2.582 -6.693 -18.527 1.00 97.25 145 ASP A N 1
ATOM 1094 C CA . ASP A 1 145 ? 3.989 -6.629 -18.941 1.00 97.25 145 ASP A CA 1
ATOM 1095 C C . ASP A 1 145 ? 4.953 -7.066 -17.821 1.00 97.25 145 ASP A C 1
ATOM 1097 O O . ASP A 1 145 ? 6.136 -7.307 -18.071 1.00 97.25 145 ASP A O 1
ATOM 1101 N N . LEU A 1 146 ? 4.478 -7.146 -16.571 1.00 97.75 146 LEU A N 1
ATOM 1102 C CA . LEU A 1 146 ? 5.307 -7.497 -15.421 1.00 97.75 146 LEU A CA 1
ATOM 1103 C C . LEU A 1 146 ? 5.508 -9.010 -15.330 1.00 97.75 146 LEU A C 1
ATOM 1105 O O . LEU A 1 146 ? 4.557 -9.787 -15.355 1.00 97.75 146 LEU A O 1
ATOM 1109 N N . ASN A 1 147 ? 6.747 -9.439 -15.085 1.00 97.25 147 ASN A N 1
ATOM 1110 C CA . ASN A 1 147 ? 7.019 -10.844 -14.773 1.00 97.25 147 ASN A CA 1
ATOM 1111 C C . ASN A 1 147 ? 6.368 -11.257 -13.448 1.00 97.25 147 ASN A C 1
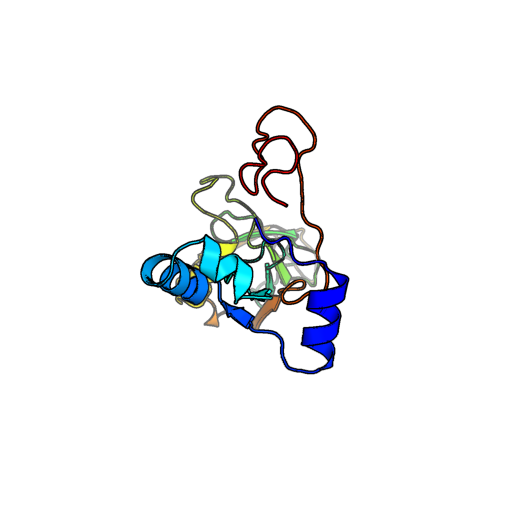ATOM 1113 O O . ASN A 1 147 ? 5.917 -12.393 -13.298 1.00 97.25 147 ASN A O 1
ATOM 1117 N N . GLN A 1 148 ? 6.403 -10.359 -12.457 1.00 97.44 148 GLN A N 1
ATOM 1118 C CA . GLN A 1 148 ? 5.844 -10.583 -11.127 1.00 97.44 148 GLN A CA 1
ATOM 1119 C C . GLN A 1 148 ? 5.331 -9.276 -10.525 1.00 97.44 148 GLN A C 1
ATOM 1121 O O . GLN A 1 148 ? 5.996 -8.242 -10.588 1.00 97.44 148 GLN A O 1
ATOM 1126 N N . ALA A 1 149 ? 4.179 -9.363 -9.866 1.00 97.50 149 ALA A N 1
ATOM 1127 C CA . ALA A 1 149 ? 3.628 -8.316 -9.022 1.00 97.50 149 ALA A CA 1
ATOM 1128 C C . ALA A 1 149 ? 3.069 -8.957 -7.747 1.00 97.50 149 ALA A C 1
ATOM 1130 O O . ALA A 1 149 ? 2.169 -9.795 -7.803 1.00 97.50 149 ALA A O 1
ATOM 1131 N N . ILE A 1 150 ? 3.623 -8.594 -6.591 1.00 96.69 150 ILE A N 1
ATOM 1132 C CA . ILE A 1 150 ? 3.251 -9.163 -5.293 1.00 96.69 150 ILE A CA 1
ATOM 1133 C C . ILE A 1 150 ? 2.788 -8.031 -4.385 1.00 96.69 150 ILE A C 1
ATOM 1135 O O . ILE A 1 150 ? 3.601 -7.237 -3.908 1.00 96.69 150 ILE A O 1
ATOM 1139 N N . LEU A 1 151 ? 1.484 -7.979 -4.110 1.00 94.50 151 LEU A N 1
ATOM 1140 C CA . LEU A 1 151 ? 0.930 -7.075 -3.109 1.00 94.50 151 LEU A CA 1
ATOM 1141 C C . LEU A 1 151 ? 1.288 -7.588 -1.708 1.00 94.50 151 LEU A C 1
ATOM 1143 O O . LEU A 1 151 ? 0.904 -8.686 -1.308 1.00 94.50 151 LEU A O 1
ATOM 1147 N N . CYS A 1 152 ? 2.018 -6.777 -0.954 1.00 91.38 152 CYS A N 1
ATOM 1148 C CA . CYS A 1 152 ? 2.405 -7.048 0.418 1.00 91.38 152 CYS A CA 1
ATOM 1149 C C . CYS A 1 152 ? 1.603 -6.159 1.366 1.00 91.38 152 CYS A C 1
ATOM 1151 O O . CYS A 1 152 ? 1.561 -4.936 1.224 1.00 91.38 152 CYS A O 1
ATOM 1153 N N . ASN A 1 153 ? 0.997 -6.773 2.377 1.00 87.31 153 ASN A N 1
ATOM 1154 C CA . ASN A 1 153 ? 0.381 -6.047 3.474 1.00 87.31 153 ASN A CA 1
ATOM 1155 C C . ASN A 1 153 ? 0.731 -6.734 4.806 1.00 87.31 153 ASN A C 1
ATOM 1157 O O . ASN A 1 153 ? 0.056 -7.677 5.229 1.00 87.31 153 ASN A O 1
ATOM 1161 N N . PRO A 1 154 ? 1.803 -6.277 5.474 1.00 82.06 154 PRO A N 1
ATOM 1162 C CA . PRO A 1 154 ? 2.354 -6.946 6.647 1.00 82.06 154 PRO A CA 1
ATOM 1163 C C . PRO A 1 154 ? 1.557 -6.693 7.938 1.00 82.06 154 PRO A C 1
ATOM 1165 O O . PRO A 1 154 ? 1.911 -7.246 8.975 1.00 82.06 154 PRO A O 1
ATOM 1168 N N . ARG A 1 155 ? 0.506 -5.854 7.924 1.00 78.31 155 ARG A N 1
ATOM 1169 C CA . ARG A 1 155 ? -0.267 -5.477 9.129 1.00 78.31 155 ARG A CA 1
ATOM 1170 C C . ARG A 1 155 ? -1.786 -5.617 8.942 1.00 78.31 155 ARG A C 1
ATOM 1172 O O . ARG A 1 155 ? -2.538 -4.762 9.398 1.00 78.31 155 ARG A O 1
ATOM 1179 N N . ASN A 1 156 ? -2.229 -6.691 8.286 1.00 73.44 156 ASN A N 1
ATOM 1180 C CA . ASN A 1 156 ? -3.649 -6.942 7.989 1.00 73.44 156 ASN A CA 1
ATOM 1181 C C . ASN A 1 156 ? -4.513 -7.334 9.195 1.00 73.44 156 ASN A C 1
ATOM 1183 O O . ASN A 1 156 ? -5.704 -7.042 9.212 1.00 73.44 156 ASN A O 1
ATOM 1187 N N . ALA A 1 157 ? -3.942 -8.017 10.186 1.00 68.50 157 ALA A N 1
ATOM 1188 C CA . ALA A 1 157 ? -4.679 -8.456 11.363 1.00 68.50 157 ALA A CA 1
ATOM 1189 C C . ALA A 1 157 ? -3.765 -8.439 12.584 1.00 68.50 157 ALA A C 1
ATOM 1191 O O . ALA A 1 157 ? -2.651 -8.962 12.552 1.00 68.50 157 ALA A O 1
ATOM 1192 N N . TYR A 1 158 ? -4.242 -7.839 13.667 1.00 72.50 158 TYR A N 1
ATOM 1193 C CA . TYR A 1 158 ? -3.552 -7.809 14.947 1.00 72.50 158 TYR A CA 1
ATOM 1194 C C . TYR A 1 158 ? -4.567 -7.951 16.078 1.00 72.50 158 TYR A C 1
ATOM 1196 O O . TYR A 1 158 ? -5.638 -7.350 16.063 1.00 72.50 158 TYR A O 1
ATOM 1204 N N . GLN A 1 159 ? -4.210 -8.745 17.083 1.00 64.25 159 GLN A N 1
ATOM 1205 C CA . GLN A 1 159 ? -4.945 -8.835 18.337 1.00 64.25 159 GLN A CA 1
ATOM 1206 C C . GLN A 1 159 ? -4.202 -7.964 19.357 1.00 64.25 159 GLN A C 1
ATOM 1208 O O . GLN A 1 159 ? -3.032 -8.225 19.623 1.00 64.25 159 GLN A O 1
ATOM 1213 N N . ARG A 1 160 ? -4.881 -6.960 19.937 1.00 68.75 160 ARG A N 1
ATOM 1214 C CA . ARG A 1 160 ? -4.321 -5.955 20.877 1.00 68.75 160 ARG A CA 1
ATOM 1215 C C . ARG A 1 160 ? -3.409 -4.922 20.197 1.00 68.75 160 ARG A C 1
ATOM 1217 O O . ARG A 1 160 ? -2.186 -4.986 20.292 1.00 68.75 160 ARG A O 1
ATOM 1224 N N . TYR A 1 161 ? -4.020 -3.952 19.522 1.00 71.94 161 TYR A N 1
ATOM 1225 C CA . TYR A 1 161 ? -3.305 -2.770 19.034 1.00 71.94 161 TYR A CA 1
ATOM 1226 C C . TYR A 1 161 ? -3.214 -1.683 20.103 1.00 71.94 161 TYR A C 1
ATOM 1228 O O . TYR A 1 161 ? -3.888 -1.738 21.130 1.00 71.94 161 TYR A O 1
ATOM 1236 N N . VAL A 1 162 ? -2.388 -0.678 19.841 1.00 76.62 162 VAL A N 1
ATOM 1237 C CA . VAL A 1 162 ? -2.283 0.511 20.686 1.00 76.62 162 VAL A CA 1
ATOM 1238 C C . VAL A 1 162 ? -3.336 1.540 20.287 1.00 76.62 162 VAL A C 1
ATOM 1240 O O . VAL A 1 162 ? -3.479 1.868 19.110 1.00 76.62 162 VAL A O 1
ATOM 1243 N N . CYS A 1 163 ? -4.054 2.068 21.277 1.00 79.25 163 CYS A N 1
ATOM 1244 C CA . CYS A 1 163 ? -4.915 3.231 21.106 1.00 79.25 163 CYS A CA 1
ATOM 1245 C C . CYS A 1 163 ? -4.118 4.490 21.464 1.00 79.25 163 CYS A C 1
ATOM 1247 O O . CYS A 1 163 ? -3.570 4.592 22.564 1.00 79.25 163 CYS A O 1
ATOM 1249 N N . ALA A 1 164 ? -4.030 5.440 20.533 1.00 86.94 164 ALA A N 1
ATOM 1250 C CA . ALA A 1 164 ? -3.482 6.754 20.834 1.00 86.94 164 ALA A CA 1
ATOM 1251 C C . ALA A 1 164 ? -4.537 7.575 21.586 1.00 86.94 164 ALA A C 1
ATOM 1253 O O . ALA A 1 164 ? -5.661 7.730 21.119 1.00 86.94 164 ALA A O 1
ATOM 1254 N N . THR A 1 165 ? -4.160 8.121 22.739 1.00 92.00 165 THR A N 1
ATOM 1255 C CA . THR A 1 165 ? -5.035 8.944 23.578 1.00 92.00 165 THR A CA 1
ATOM 1256 C C . THR A 1 165 ? -4.341 10.252 23.940 1.00 92.00 165 THR A C 1
ATOM 1258 O O . THR A 1 165 ? -3.114 10.360 23.863 1.00 92.00 165 THR A O 1
ATOM 1261 N N . ASN A 1 166 ? -5.118 11.262 24.314 1.00 95.38 166 ASN A N 1
ATOM 1262 C CA . ASN A 1 166 ? -4.617 12.592 24.625 1.00 95.38 166 ASN A CA 1
ATOM 1263 C C . ASN A 1 166 ? -5.027 12.999 26.043 1.00 95.38 166 ASN A C 1
ATOM 1265 O O . ASN A 1 166 ? -6.173 13.345 26.293 1.00 95.38 166 ASN A O 1
ATOM 1269 N N . SER A 1 167 ? -4.063 12.983 26.963 1.00 95.94 167 SER A N 1
ATOM 1270 C CA . SER A 1 167 ? -4.247 13.354 28.372 1.00 95.94 167 SER A CA 1
ATOM 1271 C C . SER A 1 167 ? -4.222 14.865 28.633 1.00 95.94 167 SER A C 1
ATOM 1273 O O . SER A 1 167 ? -4.343 15.297 29.776 1.00 95.94 167 SER A O 1
ATOM 1275 N N . THR A 1 168 ? -4.019 15.690 27.602 1.00 96.62 168 THR A N 1
ATOM 1276 C CA . THR A 1 168 ? -4.012 17.152 27.750 1.00 96.62 168 THR A CA 1
ATOM 1277 C C . THR A 1 168 ? -5.430 17.720 27.701 1.00 96.62 168 THR A C 1
ATOM 1279 O O . THR A 1 168 ? -6.366 17.045 27.286 1.00 96.62 168 THR A O 1
ATOM 1282 N N . ASN A 1 169 ? -5.596 18.991 28.073 1.00 96.81 169 ASN A N 1
ATOM 1283 C CA . ASN A 1 169 ? -6.887 19.687 28.060 1.00 96.81 169 ASN A CA 1
ATOM 1284 C C . ASN A 1 169 ? -7.241 20.343 26.704 1.00 96.81 169 ASN A C 1
ATOM 1286 O O . ASN A 1 169 ? -8.160 21.157 26.633 1.00 96.81 169 ASN A O 1
ATOM 1290 N N . ARG A 1 170 ? -6.511 20.037 25.621 1.00 96.19 170 ARG A N 1
ATOM 129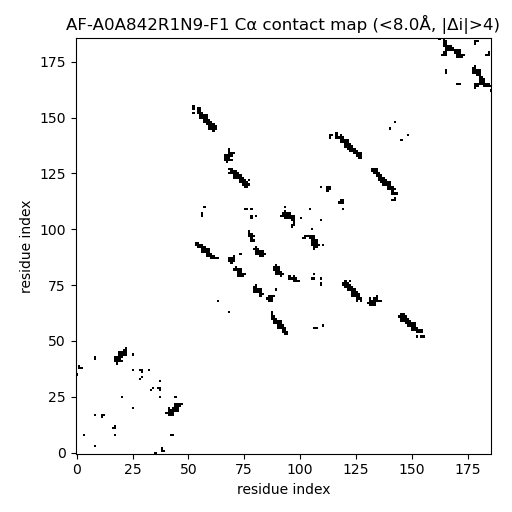1 C CA . ARG A 1 170 ? -6.744 20.612 24.283 1.00 96.19 170 ARG A CA 1
ATOM 1292 C C . ARG A 1 170 ? -6.731 19.545 23.199 1.00 96.19 170 ARG A C 1
ATOM 1294 O O . ARG A 1 170 ? -6.008 18.563 23.312 1.00 96.19 170 ARG A O 1
ATOM 1301 N N . THR A 1 171 ? -7.476 19.765 22.120 1.00 96.94 171 THR A N 1
ATOM 1302 C CA . THR A 1 171 ? -7.486 18.858 20.964 1.00 96.94 171 THR A CA 1
ATOM 1303 C C . THR A 1 171 ? -6.137 18.874 20.243 1.00 96.94 171 THR A C 1
ATOM 1305 O O . THR A 1 171 ? -5.616 19.945 19.923 1.00 96.94 171 THR A O 1
ATOM 1308 N N . LEU A 1 172 ? -5.595 17.693 19.942 1.00 95.31 172 LEU A N 1
ATOM 1309 C CA . LEU A 1 172 ? -4.424 17.524 19.080 1.00 95.31 172 LEU A CA 1
ATOM 1310 C C . LEU A 1 172 ? -4.863 17.150 17.662 1.00 95.31 172 LEU A C 1
ATOM 1312 O O . LEU A 1 172 ? -5.815 16.393 17.477 1.00 95.31 172 LEU A O 1
ATOM 1316 N N . TYR A 1 173 ? -4.148 17.661 16.664 1.00 93.00 173 TYR A N 1
ATOM 1317 C CA . TYR A 1 173 ? -4.364 17.349 15.253 1.00 93.00 173 TYR A CA 1
ATOM 1318 C C . TYR A 1 173 ? -3.182 16.519 14.761 1.00 93.00 173 TYR A C 1
ATOM 1320 O O . TYR A 1 173 ? -2.043 16.980 14.798 1.00 93.00 173 TYR A O 1
ATOM 1328 N N . THR A 1 174 ? -3.450 15.285 14.345 1.00 87.56 174 THR A N 1
ATOM 1329 C CA . THR A 1 174 ? -2.436 14.341 13.865 1.00 87.56 174 THR A CA 1
ATOM 1330 C C . THR A 1 174 ? -2.714 13.971 12.414 1.00 87.56 174 THR A C 1
ATOM 1332 O O . THR A 1 174 ? -3.819 14.188 11.913 1.00 87.56 174 THR A O 1
ATOM 1335 N N . TYR A 1 175 ? -1.743 13.343 11.752 1.00 76.69 175 TYR A N 1
ATOM 1336 C CA . TYR A 1 175 ? -1.954 12.803 10.407 1.00 76.69 175 TYR A CA 1
ATOM 1337 C C . TYR A 1 175 ? -3.022 11.686 10.363 1.00 76.69 175 TYR A C 1
ATOM 1339 O O . TYR A 1 175 ? -3.533 11.386 9.292 1.00 76.69 175 TYR A O 1
ATOM 1347 N N . MET A 1 176 ? -3.379 11.092 11.512 1.00 77.19 176 MET A N 1
ATOM 1348 C CA . MET A 1 176 ? -4.422 10.061 11.645 1.00 77.19 176 MET A CA 1
ATOM 1349 C C . MET A 1 176 ? -5.782 10.625 12.093 1.00 77.19 176 MET A C 1
ATOM 1351 O O . MET A 1 176 ? -6.710 9.859 12.332 1.00 77.19 176 MET A O 1
ATOM 1355 N N . GLY A 1 177 ? -5.911 11.948 12.246 1.00 83.38 177 GLY A N 1
ATOM 1356 C CA . GLY A 1 177 ? -7.124 12.600 12.741 1.00 83.38 177 GLY A CA 1
ATOM 1357 C C . GLY A 1 177 ? -6.937 13.315 14.082 1.00 83.38 177 GLY A C 1
ATOM 1358 O O . GLY A 1 177 ? -5.815 13.555 14.542 1.00 83.38 177 GLY A O 1
ATOM 1359 N N . LYS A 1 178 ? -8.058 13.718 14.692 1.00 92.75 178 LYS A N 1
ATOM 1360 C CA . LYS A 1 178 ? -8.074 14.500 15.938 1.00 92.75 178 LYS A CA 1
ATOM 1361 C C . LYS A 1 178 ? -8.028 13.592 17.167 1.00 92.75 178 LYS A C 1
ATOM 1363 O O . LYS A 1 178 ? -8.774 12.619 17.231 1.00 92.75 178 LYS A O 1
ATOM 1368 N N . LEU A 1 179 ? -7.234 13.979 18.165 1.00 94.12 179 LEU A N 1
ATOM 1369 C CA . LEU A 1 179 ? -7.286 13.407 19.510 1.00 94.12 179 LEU A CA 1
ATOM 1370 C C . LEU A 1 179 ? -7.909 14.424 20.477 1.00 94.12 179 LEU A C 1
ATOM 1372 O O . LEU A 1 179 ? -7.339 15.494 20.712 1.00 94.12 179 LEU A O 1
ATOM 1376 N N . PHE A 1 180 ? -9.085 14.113 21.011 1.00 95.06 180 PHE A N 1
ATOM 1377 C CA . PHE A 1 180 ? -9.837 14.919 21.965 1.00 95.06 180 PHE A CA 1
ATOM 1378 C C . PHE A 1 180 ? -9.137 15.004 23.329 1.00 95.06 180 PHE A C 1
ATOM 1380 O O . PHE A 1 180 ? -8.394 14.091 23.686 1.00 95.06 180 PHE A O 1
ATOM 1387 N N . PRO A 1 181 ? -9.336 16.106 24.075 1.00 95.75 181 PRO A N 1
ATOM 1388 C CA . PRO A 1 181 ? -8.807 16.263 25.427 1.00 95.75 181 PRO A CA 1
ATOM 1389 C C . PRO A 1 181 ? -9.207 15.136 26.381 1.00 95.75 181 PRO A C 1
ATOM 1391 O O . PRO A 1 181 ? -10.222 14.479 26.160 1.00 95.75 181 PRO A O 1
ATOM 1394 N N . GLU A 1 182 ? -8.456 14.997 27.475 1.00 95.19 182 GLU A N 1
ATOM 1395 C CA . GLU A 1 182 ? -8.825 14.190 28.652 1.00 95.19 182 GLU A CA 1
ATOM 1396 C C . GLU A 1 182 ? -9.254 12.760 28.308 1.00 95.19 182 GLU A C 1
ATOM 1398 O O . GLU A 1 182 ? -10.223 12.226 28.836 1.00 95.19 182 GLU A O 1
ATOM 1403 N N . HIS A 1 183 ? -8.507 12.140 27.400 1.00 91.94 183 HIS A N 1
ATOM 1404 C CA . HIS A 1 183 ? -8.751 10.792 26.908 1.00 91.94 183 HIS A CA 1
ATOM 1405 C C . HIS A 1 183 ? -10.044 10.600 26.109 1.00 91.94 183 HIS A C 1
ATOM 1407 O O . HIS A 1 183 ? -10.394 9.468 25.834 1.00 91.94 183 HIS A O 1
ATOM 1413 N N . GLY A 1 184 ? -10.705 11.647 25.609 1.00 87.25 184 GLY A N 1
ATOM 1414 C CA . GLY A 1 184 ? -12.021 11.533 24.956 1.00 87.25 184 GLY A CA 1
ATOM 1415 C C . GLY A 1 184 ? -12.141 10.630 23.708 1.00 87.25 184 GLY A C 1
ATOM 1416 O O . GLY A 1 184 ? -13.232 10.515 23.159 1.00 87.25 184 GLY A O 1
ATOM 1417 N N . ASN A 1 185 ? -11.058 10.009 23.228 1.00 82.56 185 ASN A N 1
ATOM 1418 C CA . ASN A 1 185 ? -11.084 8.975 22.183 1.00 82.56 185 ASN A CA 1
ATOM 1419 C C . ASN A 1 185 ? -11.051 7.531 22.716 1.00 82.56 185 ASN A C 1
ATOM 1421 O O . ASN A 1 185 ? -11.180 6.619 21.900 1.00 82.56 185 ASN A O 1
ATOM 1425 N N . ALA A 1 186 ? -10.792 7.313 24.010 1.00 80.38 186 ALA A N 1
ATOM 1426 C CA . ALA A 1 186 ? -10.527 6.000 24.599 1.00 80.38 186 ALA A CA 1
ATOM 1427 C C . ALA A 1 186 ? -11.100 5.868 26.013 1.00 80.38 186 ALA A C 1
ATOM 1429 O O . ALA A 1 186 ? -10.897 6.803 26.817 1.00 80.38 186 ALA A O 1
#